Protein AF-A0A2N2II55-F1 (afdb_monomer)

Solvent-accessible surface area (backbone atoms only — not comparable to full-atom values): 11642 Å² total; per-residue (Å²): 133,90,80,86,79,85,82,77,74,56,69,40,80,74,62,39,46,77,88,89,75,88,66,56,92,46,37,40,78,41,81,39,70,76,60,96,79,74,73,93,78,66,96,76,80,49,74,36,82,41,71,41,76,42,93,49,56,73,74,42,43,38,50,56,81,54,31,80,65,29,42,18,22,33,16,55,94,58,36,59,42,80,70,52,83,45,57,95,67,16,23,33,44,72,45,99,87,54,46,40,37,68,39,47,72,71,53,46,58,60,72,44,40,38,58,56,79,45,25,12,29,31,15,36,90,84,21,40,71,40,79,70,45,73,32,54,98,61,27,42,36,40,71,56,99,65,42,36,38,68,39,66,52,44,63,61,72,42,38,39,61,53,96,51,15,25,26,35,16,34,92,86,25,32,75,38,80,76,42,79,37,52,97,65,31,43,45,43,71,54,96,66,44,42,42,66,40,74,63,133

Secondary structure (DSSP, 8-state):
----------EETTTEESSS-PPPTTEEEEEEES-TT--S--S---EEEEEEE--PPTT-EEPPTT-SS---EEEETTEEEE-----TTEEEEE-TTS-EEEEETTB--TT-EEEETTEEEEE-TTSBEEEEEE--TTEEEEEETTEEEEEEB--TT-EEEETTEEEEE-TTSBEEEEEEPPTTEEEEEETTEEEEEE--

Nearest PDB structures (foldseek):
  4ttu-assembly1_A  TM=1.856E-01  e=7.111E-03  Leuconostoc mesenteroides
  2g7c-assembly1_A  TM=2.445E-01  e=2.177E-02  Clostridioides difficile
  3ttq-assembly1_A  TM=1.879E-01  e=1.278E-02  Leuconostoc mesenteroides
  4nc1-assembly1_A  TM=2.049E-01  e=8.702E-02  Clostridioides difficile NAP07
  2f6e-assembly1_A  TM=1.951E-01  e=1.077E-01  Clostridioides difficile

Mean predicted aligned error: 17.23 Å

Structure (mmCIF, N/CA/C/O backbone):
data_AF-A0A2N2II55-F1
#
_entry.id   AF-A0A2N2II55-F1
#
loop_
_atom_site.group_PDB
_atom_site.id
_atom_site.type_symbol
_atom_site.label_atom_id
_atom_site.label_alt_id
_atom_site.label_comp_id
_atom_site.label_asym_id
_atom_site.label_entity_id
_atom_site.label_seq_id
_atom_site.pdbx_PDB_ins_code
_atom_site.Cartn_x
_atom_site.Cartn_y
_atom_site.Cartn_z
_atom_site.occupancy
_atom_site.B_iso_or_equiv
_atom_site.auth_seq_id
_atom_site.auth_comp_id
_atom_site.auth_asym_id
_atom_site.auth_atom_id
_atom_site.pdbx_PDB_model_num
ATOM 1 N N . ALA A 1 1 ? 44.636 -18.094 13.075 1.00 31.78 1 ALA A N 1
ATOM 2 C CA . ALA A 1 1 ? 43.937 -16.801 13.200 1.00 31.78 1 ALA A CA 1
ATOM 3 C C . ALA A 1 1 ? 42.880 -16.736 12.109 1.00 31.78 1 ALA A C 1
ATOM 5 O O . ALA A 1 1 ? 43.233 -16.790 10.939 1.00 31.78 1 ALA A O 1
ATOM 6 N N . ALA A 1 2 ? 41.605 -16.740 12.487 1.00 32.28 2 ALA A N 1
ATOM 7 C CA . ALA A 1 2 ? 40.495 -16.606 11.554 1.00 32.28 2 ALA A CA 1
ATOM 8 C C . ALA A 1 2 ? 40.449 -15.187 10.971 1.00 32.28 2 ALA A C 1
ATOM 10 O O . ALA A 1 2 ? 40.588 -14.231 11.731 1.00 32.28 2 ALA A O 1
ATOM 11 N N . LYS A 1 3 ? 40.177 -15.073 9.667 1.00 21.73 3 LYS A N 1
ATOM 12 C CA . LYS A 1 3 ? 39.282 -14.055 9.100 1.00 21.73 3 LYS A CA 1
ATOM 13 C C . LYS A 1 3 ? 38.551 -14.686 7.917 1.00 21.73 3 LYS A C 1
ATOM 15 O O . LYS A 1 3 ? 39.121 -14.866 6.849 1.00 21.73 3 LYS A O 1
ATOM 20 N N . TYR A 1 4 ? 37.310 -15.083 8.168 1.00 28.36 4 TYR A N 1
ATOM 21 C CA . TYR A 1 4 ? 36.308 -15.285 7.133 1.00 28.36 4 TYR A CA 1
ATOM 22 C C . TYR A 1 4 ? 36.008 -13.926 6.496 1.00 28.36 4 TYR A C 1
ATOM 24 O O . TYR A 1 4 ? 35.813 -12.956 7.227 1.00 28.36 4 TYR A O 1
ATOM 32 N N . THR A 1 5 ? 35.889 -13.874 5.175 1.00 23.95 5 THR A N 1
ATOM 33 C CA . THR A 1 5 ? 34.961 -12.949 4.518 1.00 23.95 5 THR A CA 1
ATOM 34 C C . THR A 1 5 ? 34.181 -13.773 3.510 1.00 23.95 5 THR A C 1
ATOM 36 O O . THR A 1 5 ? 34.695 -14.212 2.485 1.00 23.95 5 THR A O 1
ATOM 39 N N . ALA A 1 6 ? 32.957 -14.105 3.906 1.00 32.09 6 ALA A N 1
ATOM 40 C CA . ALA A 1 6 ? 31.949 -14.616 3.009 1.00 32.09 6 ALA A CA 1
ATOM 41 C C . ALA A 1 6 ? 31.592 -13.486 2.043 1.00 32.09 6 ALA A C 1
ATOM 43 O O . ALA A 1 6 ? 30.884 -12.571 2.441 1.00 32.09 6 ALA A O 1
ATOM 44 N N . ASP A 1 7 ? 32.048 -13.551 0.796 1.00 35.25 7 ASP A N 1
ATOM 45 C CA . ASP A 1 7 ? 31.497 -12.692 -0.253 1.00 35.25 7 ASP A CA 1
ATOM 46 C C . ASP A 1 7 ? 30.413 -13.486 -0.987 1.00 35.25 7 ASP A C 1
ATOM 48 O O . ASP A 1 7 ? 30.503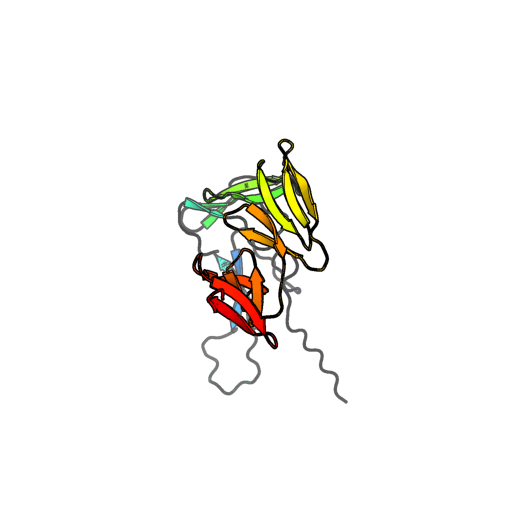 -13.834 -2.165 1.00 35.25 7 ASP A O 1
ATOM 52 N N . ALA A 1 8 ? 29.394 -13.835 -0.197 1.00 33.44 8 ALA A N 1
ATOM 53 C CA . ALA A 1 8 ? 28.080 -14.213 -0.670 1.00 33.44 8 ALA A CA 1
ATOM 54 C C . ALA A 1 8 ? 27.506 -12.993 -1.413 1.00 33.44 8 ALA A C 1
ATOM 56 O O . ALA A 1 8 ? 27.138 -12.002 -0.798 1.00 33.44 8 ALA A O 1
ATOM 57 N N . TYR A 1 9 ? 27.600 -13.069 -2.739 1.00 40.81 9 TYR A N 1
ATOM 58 C CA . TYR A 1 9 ? 26.941 -12.364 -3.839 1.00 40.81 9 TYR A CA 1
ATOM 59 C C . TYR A 1 9 ? 25.869 -11.236 -3.546 1.00 40.81 9 TYR A C 1
ATOM 61 O O . TYR A 1 9 ? 25.182 -11.301 -2.536 1.00 40.81 9 TYR A O 1
ATOM 69 N N . THR A 1 10 ? 25.624 -10.242 -4.448 1.00 43.25 10 THR A N 1
ATOM 70 C CA . THR A 1 10 ? 24.395 -9.354 -4.442 1.00 43.25 10 THR A CA 1
ATOM 71 C C . THR A 1 10 ? 24.030 -8.579 -5.734 1.00 43.25 10 THR A C 1
ATOM 73 O O . THR A 1 10 ? 24.828 -7.793 -6.223 1.00 43.25 10 THR A O 1
ATOM 76 N N . CYS A 1 11 ? 22.773 -8.682 -6.203 1.00 35.56 11 CYS A N 1
ATOM 77 C CA . CYS A 1 11 ? 22.167 -7.997 -7.362 1.00 35.56 11 CYS A CA 1
ATOM 78 C C . CYS A 1 11 ? 22.172 -6.474 -7.167 1.00 35.56 11 CYS A C 1
ATOM 80 O O . CYS A 1 11 ? 21.394 -5.951 -6.376 1.00 35.56 11 CYS A O 1
ATOM 82 N N . ALA A 1 12 ? 23.011 -5.763 -7.909 1.00 36.03 12 ALA A N 1
ATOM 83 C CA . ALA A 1 12 ? 22.994 -4.319 -8.076 1.00 36.03 12 ALA A CA 1
ATOM 84 C C . ALA A 1 12 ? 21.832 -3.908 -9.012 1.00 36.03 12 ALA A C 1
ATOM 86 O O . ALA A 1 12 ? 21.292 -4.769 -9.710 1.00 36.03 12 ALA A O 1
ATOM 87 N N . PRO A 1 13 ? 21.420 -2.625 -9.021 1.00 38.78 13 PRO A N 1
ATOM 88 C CA . PRO A 1 13 ? 20.063 -2.133 -9.338 1.00 38.78 13 PRO A CA 1
ATOM 89 C C . PRO A 1 13 ? 19.694 -2.112 -10.844 1.00 38.78 13 PRO A C 1
ATOM 91 O O . PRO A 1 13 ? 18.917 -1.286 -11.314 1.00 38.78 13 PRO A O 1
ATOM 94 N N . ASN A 1 14 ? 20.314 -3.025 -11.582 1.00 42.44 14 ASN A N 1
ATOM 95 C CA . ASN A 1 14 ? 20.263 -3.387 -12.996 1.00 42.44 14 ASN A CA 1
ATOM 96 C C . ASN A 1 14 ? 20.286 -4.930 -13.157 1.00 42.44 14 ASN A C 1
ATOM 98 O O . ASN A 1 14 ? 20.582 -5.449 -14.231 1.00 42.44 14 ASN A O 1
ATOM 102 N N . GLY A 1 15 ? 20.047 -5.663 -12.063 1.00 39.16 15 GLY A N 1
ATOM 103 C CA . GLY A 1 15 ? 20.100 -7.120 -11.990 1.00 39.16 15 GLY A CA 1
ATOM 104 C C . GLY A 1 15 ? 21.496 -7.745 -11.823 1.00 39.16 15 GLY A C 1
ATOM 105 O O . GLY A 1 15 ? 21.697 -8.838 -12.352 1.00 39.16 15 GLY A O 1
ATOM 106 N N . LEU A 1 16 ? 22.476 -7.135 -11.125 1.00 34.50 16 LEU A N 1
ATOM 107 C CA . LEU A 1 16 ? 23.855 -7.682 -11.119 1.00 34.50 16 LEU A CA 1
ATOM 108 C C . LEU A 1 16 ? 24.593 -7.868 -9.787 1.00 34.50 16 LEU A C 1
ATOM 110 O O . LEU A 1 16 ? 25.108 -6.920 -9.209 1.00 34.50 16 LEU A O 1
ATOM 114 N N . TRP A 1 17 ? 24.778 -9.136 -9.399 1.00 41.31 17 TRP A N 1
ATOM 115 C CA . TRP A 1 17 ? 25.815 -9.616 -8.475 1.00 41.31 17 TRP A CA 1
ATOM 116 C C . TRP A 1 17 ? 27.186 -9.370 -9.147 1.00 41.31 17 TRP A C 1
ATOM 118 O O . TRP A 1 17 ? 27.478 -9.986 -10.167 1.00 41.31 17 TRP A O 1
ATOM 128 N N . THR A 1 18 ? 28.016 -8.422 -8.669 1.00 40.91 18 THR A N 1
ATOM 129 C CA . THR A 1 18 ? 29.392 -8.242 -9.204 1.00 40.91 18 THR A CA 1
ATOM 130 C C . THR A 1 18 ? 30.349 -9.179 -8.455 1.00 40.91 18 THR A C 1
ATOM 132 O O . THR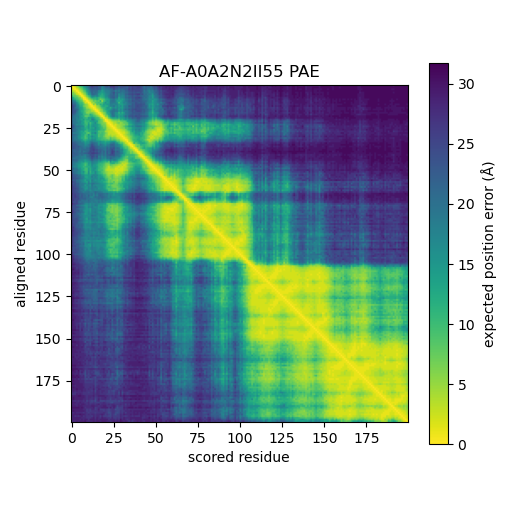 A 1 18 ? 30.319 -9.242 -7.235 1.00 40.91 18 THR A O 1
ATOM 135 N N . LEU A 1 19 ? 31.167 -10.012 -9.114 1.00 40.53 19 LEU A N 1
ATOM 136 C CA . LEU A 1 19 ? 31.983 -9.737 -10.302 1.00 40.53 19 LEU A CA 1
ATOM 137 C C . LEU A 1 19 ? 31.777 -10.732 -11.481 1.00 40.53 19 LEU A C 1
ATOM 139 O O . LEU A 1 19 ? 31.884 -11.944 -11.306 1.00 40.53 19 LEU A O 1
ATOM 143 N N . LYS A 1 20 ? 31.681 -10.166 -12.704 1.00 43.81 20 LYS A N 1
ATOM 144 C CA . LYS A 1 20 ? 32.038 -10.721 -14.041 1.00 43.81 20 LYS A CA 1
ATOM 145 C C . LYS A 1 20 ? 31.010 -11.445 -14.950 1.00 43.81 20 LYS A C 1
ATOM 147 O O . LYS A 1 20 ? 31.443 -12.187 -15.832 1.00 43.81 20 LYS A O 1
ATOM 152 N N . LYS A 1 21 ? 29.698 -11.163 -14.906 1.00 42.78 21 LYS A N 1
ATOM 153 C CA . LYS A 1 21 ? 28.829 -11.503 -16.065 1.00 42.78 21 LYS A CA 1
ATOM 154 C C . LYS A 1 21 ? 27.632 -10.567 -16.246 1.00 42.78 21 LYS A C 1
ATOM 156 O O . LYS A 1 21 ? 26.842 -10.434 -15.330 1.00 42.78 21 LYS A O 1
ATOM 161 N N . THR A 1 22 ? 27.503 -9.947 -17.417 1.00 48.38 22 THR A N 1
ATOM 162 C CA . THR A 1 22 ? 26.362 -9.114 -17.842 1.00 48.38 22 THR A CA 1
ATOM 163 C C . THR A 1 22 ? 25.373 -9.964 -18.648 1.00 48.38 22 THR A C 1
ATOM 165 O O . THR A 1 22 ? 25.784 -10.603 -19.617 1.00 48.38 22 THR A O 1
ATOM 168 N N . CYS A 1 23 ? 24.092 -9.983 -18.264 1.00 54.84 23 CYS A N 1
ATOM 169 C CA . CYS A 1 23 ? 23.016 -10.571 -19.074 1.00 54.84 23 CYS A CA 1
ATOM 170 C C . CYS A 1 23 ? 22.432 -9.517 -20.033 1.00 54.84 23 CYS A C 1
ATOM 172 O O . CYS A 1 23 ? 22.533 -8.318 -19.774 1.00 54.84 23 CYS A O 1
ATOM 174 N N . THR A 1 24 ? 21.845 -9.951 -21.150 1.00 57.59 24 THR A N 1
ATOM 175 C CA . THR A 1 24 ? 21.138 -9.047 -22.083 1.00 57.59 24 THR A CA 1
ATOM 176 C C . THR A 1 24 ? 19.746 -8.667 -21.557 1.00 57.59 24 THR A C 1
ATOM 178 O O . THR A 1 24 ? 19.207 -9.407 -20.740 1.00 57.59 24 THR A O 1
ATOM 181 N N . GLU A 1 25 ? 19.121 -7.599 -22.077 1.00 55.81 25 GLU A N 1
ATOM 182 C CA . GLU A 1 25 ? 17.745 -7.175 -21.712 1.00 55.81 25 GLU A CA 1
ATOM 183 C C . GLU A 1 25 ? 16.679 -8.291 -21.871 1.00 55.81 25 GLU A C 1
ATOM 185 O O . GLU A 1 25 ? 15.632 -8.234 -21.237 1.00 55.81 25 GLU A O 1
ATOM 190 N N . ALA A 1 26 ? 16.949 -9.333 -22.670 1.00 53.81 26 ALA A N 1
ATOM 191 C CA . ALA A 1 26 ? 16.057 -10.476 -22.899 1.00 53.81 26 ALA A CA 1
ATOM 192 C C . ALA A 1 26 ? 16.313 -11.696 -21.978 1.00 53.81 26 ALA A C 1
ATOM 194 O O . ALA A 1 26 ? 15.752 -12.773 -22.195 1.00 53.81 26 ALA A O 1
ATOM 195 N N . GLN A 1 27 ? 17.195 -11.571 -20.983 1.00 57.84 27 GLN A N 1
ATOM 196 C CA . GLN A 1 27 ? 17.628 -12.677 -20.123 1.00 57.84 27 GLN A CA 1
ATOM 197 C C . GLN A 1 27 ? 17.406 -12.373 -18.641 1.00 57.84 27 GLN A C 1
ATOM 199 O O . GLN A 1 27 ? 17.585 -11.245 -18.190 1.00 57.84 27 GLN A O 1
ATOM 204 N N . VAL A 1 28 ? 17.093 -13.413 -17.868 1.00 55.88 28 VAL A N 1
ATOM 205 C CA . VAL A 1 28 ? 17.046 -13.365 -16.401 1.00 55.88 28 VAL A CA 1
ATOM 206 C C . VAL A 1 28 ? 18.327 -13.924 -15.806 1.00 55.88 28 VAL A C 1
ATOM 208 O O . VAL A 1 28 ? 18.891 -14.896 -16.311 1.00 55.88 28 VAL A O 1
ATOM 211 N N . CYS A 1 29 ? 18.777 -13.329 -14.707 1.00 51.59 29 CYS A N 1
ATOM 212 C CA . CYS A 1 29 ? 19.885 -13.853 -13.920 1.00 51.59 29 CYS A CA 1
ATOM 213 C C . CYS A 1 29 ? 19.338 -14.825 -12.866 1.00 51.59 29 CYS A C 1
ATOM 215 O O . CYS A 1 29 ? 18.563 -14.422 -11.998 1.00 51.59 29 CYS A O 1
ATOM 217 N N . LEU A 1 30 ? 19.728 -16.099 -12.943 1.00 55.84 30 LEU A N 1
ATOM 218 C CA . LEU A 1 30 ? 19.324 -17.146 -12.002 1.00 55.84 30 LEU A CA 1
ATOM 219 C C . LEU A 1 30 ? 20.545 -17.727 -11.290 1.00 55.84 30 LEU A C 1
ATOM 221 O O . LEU A 1 30 ? 21.590 -17.937 -11.903 1.00 55.84 30 LEU A O 1
ATOM 225 N N . MET A 1 31 ? 20.398 -18.050 -10.007 1.00 52.50 31 MET A N 1
ATOM 226 C CA . MET A 1 31 ? 21.394 -18.822 -9.264 1.00 52.50 31 MET A CA 1
ATOM 227 C C . MET A 1 31 ? 21.161 -20.311 -9.527 1.00 52.50 31 MET A C 1
ATOM 229 O O . MET A 1 31 ? 20.086 -20.835 -9.234 1.00 52.50 31 MET A O 1
ATOM 233 N N . LYS A 1 32 ? 22.153 -20.996 -10.101 1.00 57.81 32 LYS A N 1
ATOM 234 C CA . LYS A 1 32 ? 22.115 -22.444 -10.335 1.00 57.81 32 LYS A CA 1
ATOM 235 C C . LYS A 1 32 ? 23.313 -23.131 -9.702 1.00 57.81 32 LYS A C 1
ATOM 237 O O . LYS A 1 32 ? 24.404 -22.573 -9.632 1.00 57.81 32 LYS A O 1
ATOM 242 N N . LEU A 1 33 ? 23.118 -24.367 -9.257 1.00 55.47 33 LEU A N 1
ATOM 243 C CA . LEU A 1 33 ? 24.208 -25.207 -8.768 1.00 55.47 33 LEU A CA 1
ATOM 244 C C . LEU A 1 33 ? 25.103 -25.622 -9.941 1.00 55.47 33 LEU A C 1
ATOM 246 O O . LEU A 1 33 ? 24.607 -26.050 -10.982 1.00 55.47 33 LEU A O 1
ATOM 250 N N . ALA A 1 34 ? 26.421 -25.500 -9.770 1.00 52.91 34 ALA A N 1
ATOM 251 C CA . ALA A 1 34 ? 27.399 -25.698 -10.840 1.00 52.91 34 ALA A CA 1
ATOM 252 C C . ALA A 1 34 ? 27.503 -27.138 -11.394 1.00 52.91 34 ALA A C 1
ATOM 254 O O . ALA A 1 34 ? 28.220 -27.339 -12.372 1.00 52.91 34 ALA A O 1
ATOM 255 N N . SER A 1 35 ? 26.831 -28.141 -10.808 1.00 45.53 35 SER A N 1
ATOM 256 C CA . SER A 1 35 ? 26.817 -29.510 -11.348 1.00 45.53 35 SER A CA 1
ATOM 257 C C . SER A 1 35 ? 25.618 -30.345 -10.859 1.00 45.53 35 SER A C 1
ATOM 259 O O . SER A 1 35 ? 25.356 -30.359 -9.655 1.00 45.53 35 SER A O 1
ATOM 261 N N . PRO A 1 36 ? 24.915 -31.082 -11.744 1.00 46.19 36 PRO A N 1
ATOM 262 C CA . PRO A 1 36 ? 23.853 -32.017 -11.363 1.00 46.19 36 PRO A CA 1
ATOM 263 C C . PRO A 1 36 ? 24.358 -33.370 -10.816 1.00 46.19 36 PRO A C 1
ATOM 265 O O . PRO A 1 36 ? 23.547 -34.147 -10.320 1.00 46.19 36 PRO A O 1
ATOM 268 N N . GLU A 1 37 ? 25.666 -33.662 -10.861 1.00 47.34 37 GLU A N 1
ATOM 269 C CA . GLU A 1 37 ? 26.244 -34.955 -10.429 1.00 47.34 37 GLU A CA 1
ATOM 270 C C . GLU A 1 37 ? 26.966 -34.908 -9.065 1.00 47.34 37 GLU A C 1
ATOM 272 O O . GLU A 1 37 ? 27.672 -35.844 -8.695 1.00 47.34 37 GLU A O 1
ATOM 277 N N . ALA A 1 38 ? 26.794 -33.843 -8.275 1.00 44.41 38 ALA A N 1
ATOM 278 C CA . ALA A 1 38 ? 27.397 -33.748 -6.945 1.00 44.41 38 ALA A CA 1
ATOM 279 C C . ALA A 1 38 ? 26.687 -34.683 -5.941 1.00 44.41 38 ALA A C 1
ATOM 281 O O . ALA A 1 38 ? 25.709 -34.323 -5.282 1.00 44.41 38 ALA A O 1
ATOM 282 N N . THR A 1 39 ? 27.183 -35.912 -5.812 1.00 41.19 39 THR A N 1
ATOM 283 C CA . THR A 1 39 ? 26.818 -36.847 -4.743 1.00 41.19 39 THR A CA 1
ATOM 284 C C . THR A 1 39 ? 27.180 -36.263 -3.374 1.00 41.19 39 THR A C 1
ATOM 286 O O . THR A 1 39 ? 28.351 -36.216 -3.026 1.00 41.19 39 THR A O 1
ATOM 289 N N . LYS A 1 40 ? 26.152 -35.805 -2.648 1.00 44.25 40 LYS A N 1
ATOM 290 C CA . LYS A 1 40 ? 25.919 -35.624 -1.191 1.00 44.25 40 LYS A CA 1
ATOM 291 C C . LYS A 1 40 ? 27.037 -35.390 -0.148 1.00 44.25 40 LYS A C 1
ATOM 293 O O . LYS A 1 40 ? 26.666 -35.170 0.999 1.00 44.25 40 LYS A O 1
ATOM 298 N N . GLU A 1 41 ? 28.328 -35.372 -0.460 1.00 44.41 41 GLU A N 1
ATOM 299 C CA . GLU A 1 41 ? 29.396 -35.277 0.556 1.00 44.41 41 GLU A CA 1
ATOM 300 C C . GLU A 1 41 ? 30.533 -34.300 0.206 1.00 44.41 41 GLU A C 1
ATOM 302 O O . GLU A 1 41 ? 31.588 -34.340 0.835 1.00 44.41 41 GLU A O 1
ATOM 307 N N . ASP A 1 42 ? 30.332 -33.382 -0.748 1.00 46.00 42 ASP A N 1
ATOM 308 C CA . ASP A 1 42 ? 31.290 -32.296 -1.002 1.00 46.00 42 ASP A CA 1
ATOM 309 C C . ASP A 1 42 ? 30.773 -30.959 -0.420 1.00 46.00 42 ASP A C 1
ATOM 311 O O . ASP A 1 42 ? 29.746 -30.446 -0.877 1.00 46.00 42 ASP A O 1
ATOM 315 N N . PRO A 1 43 ? 31.443 -30.366 0.588 1.00 44.91 43 PRO A N 1
ATOM 316 C CA . PRO A 1 43 ? 31.044 -29.094 1.194 1.00 44.91 43 PRO A CA 1
ATOM 317 C C . PRO A 1 43 ? 31.270 -27.864 0.288 1.00 44.91 43 PRO A C 1
ATOM 319 O O . PRO A 1 43 ? 31.048 -26.738 0.732 1.00 44.91 43 PRO A O 1
ATOM 322 N N . LEU A 1 44 ? 31.693 -28.043 -0.972 1.00 46.06 44 LEU A N 1
ATOM 323 C CA . LEU A 1 44 ? 31.919 -26.973 -1.955 1.00 46.06 44 LEU A CA 1
ATOM 324 C C . LEU A 1 44 ? 30.867 -26.942 -3.082 1.00 46.06 44 LEU A C 1
ATOM 326 O O . LEU A 1 44 ? 31.206 -26.812 -4.262 1.00 46.06 44 LEU A O 1
ATOM 330 N N . LEU A 1 45 ? 29.574 -26.992 -2.741 1.00 47.81 45 LEU A N 1
ATOM 331 C CA . LEU A 1 45 ? 28.505 -26.598 -3.668 1.00 47.81 45 LEU A CA 1
ATOM 332 C C . LEU A 1 45 ? 28.675 -25.114 -4.031 1.00 47.81 45 LEU A C 1
ATOM 334 O O . LEU A 1 45 ? 28.360 -24.223 -3.248 1.00 47.81 45 LEU A O 1
ATOM 338 N N . LYS A 1 46 ? 29.216 -24.846 -5.222 1.00 53.62 46 LYS A N 1
ATOM 339 C CA . LYS A 1 46 ? 29.333 -23.489 -5.764 1.00 53.62 46 LYS A CA 1
ATOM 340 C C . LYS A 1 46 ? 28.032 -23.123 -6.468 1.00 53.62 46 LYS A C 1
ATOM 342 O O . LYS A 1 46 ? 27.689 -23.721 -7.490 1.00 53.62 46 LYS A O 1
ATOM 347 N N . GLU A 1 47 ? 27.323 -22.136 -5.936 1.00 53.84 47 GLU A N 1
ATOM 348 C CA . GLU A 1 47 ? 26.241 -21.477 -6.660 1.00 53.84 47 GLU A CA 1
ATOM 349 C C . GLU A 1 47 ? 26.854 -20.603 -7.768 1.00 53.84 47 GLU A C 1
ATOM 351 O O . GLU A 1 47 ? 27.869 -19.930 -7.583 1.00 53.84 47 GLU A O 1
ATOM 356 N N . VAL A 1 48 ? 26.307 -20.642 -8.974 1.00 56.25 48 VAL A N 1
ATOM 357 C CA . VAL A 1 48 ? 26.804 -19.858 -10.107 1.00 56.25 48 VAL A CA 1
ATOM 358 C C . VAL A 1 48 ? 25.632 -19.104 -10.707 1.00 56.25 48 VAL A C 1
ATOM 360 O O . VAL A 1 48 ? 24.578 -19.680 -10.968 1.00 56.25 48 VAL A O 1
ATOM 363 N N . ALA A 1 49 ? 25.823 -17.807 -10.940 1.00 54.91 49 ALA A N 1
ATOM 364 C CA . ALA A 1 49 ? 24.868 -16.987 -11.667 1.00 54.91 49 ALA A CA 1
ATOM 365 C C . ALA A 1 49 ? 24.886 -17.355 -13.165 1.00 54.91 49 ALA A C 1
ATOM 367 O O . ALA A 1 49 ? 25.934 -17.312 -13.821 1.00 54.91 49 ALA A O 1
ATOM 368 N N . VAL A 1 50 ? 23.726 -17.715 -13.713 1.00 56.97 50 VAL A N 1
ATOM 369 C CA . VAL A 1 50 ? 23.518 -18.097 -15.116 1.00 56.97 50 VAL A CA 1
ATOM 370 C C . VAL A 1 50 ? 22.475 -17.166 -15.738 1.00 56.97 50 VAL A C 1
ATOM 372 O O . VAL A 1 50 ? 21.449 -16.891 -15.123 1.00 56.97 50 VAL A O 1
ATOM 375 N N . CYS A 1 51 ? 22.734 -16.682 -16.957 1.00 58.78 51 CYS A N 1
ATOM 376 C CA . CYS A 1 51 ? 21.743 -15.949 -17.745 1.00 58.78 51 CYS A CA 1
ATOM 377 C C . CYS A 1 51 ? 20.875 -16.959 -18.500 1.00 58.78 51 CYS A C 1
ATOM 379 O O . CYS A 1 51 ? 21.399 -17.698 -19.337 1.00 58.78 51 CYS A O 1
ATOM 381 N N . GLU A 1 52 ? 19.576 -16.984 -18.227 1.00 59.56 52 GLU A N 1
ATOM 382 C CA . GLU A 1 52 ? 18.614 -17.826 -18.944 1.00 59.56 52 GLU A CA 1
ATOM 383 C C . GLU A 1 52 ? 17.620 -16.971 -19.731 1.00 59.56 52 GLU A C 1
ATOM 385 O O . GLU A 1 52 ? 17.387 -15.818 -19.358 1.00 59.56 52 GLU A O 1
ATOM 390 N N . PRO A 1 53 ? 17.041 -17.491 -20.828 1.00 63.53 53 PRO A N 1
ATOM 391 C CA . PRO A 1 53 ? 15.948 -16.811 -21.515 1.00 63.53 53 PRO A CA 1
ATOM 392 C C . PRO A 1 53 ? 14.815 -16.514 -20.529 1.00 63.53 53 PRO A C 1
ATOM 394 O O . PRO A 1 53 ? 14.427 -17.395 -19.759 1.00 63.53 53 PRO A O 1
ATOM 397 N N . PHE A 1 54 ? 14.297 -15.284 -20.534 1.00 65.50 54 PHE A N 1
ATOM 398 C CA . PHE A 1 54 ? 13.128 -14.945 -19.724 1.00 65.50 54 PHE A CA 1
ATOM 399 C C . PHE A 1 54 ? 11.944 -15.809 -20.195 1.00 65.50 54 PHE A C 1
ATOM 401 O O . PHE A 1 54 ? 11.597 -15.733 -21.376 1.00 65.50 54 PHE A O 1
ATOM 408 N N . PRO A 1 55 ? 11.312 -16.627 -19.331 1.00 69.06 55 PRO A N 1
ATOM 409 C CA . PRO A 1 55 ? 10.110 -17.355 -19.714 1.00 69.06 55 PRO A CA 1
ATOM 410 C C . PRO A 1 55 ? 8.965 -16.351 -19.894 1.00 69.06 55 PRO A C 1
ATOM 412 O O . PRO A 1 55 ? 8.338 -15.933 -18.922 1.00 69.06 55 PRO A O 1
ATOM 415 N N . CYS A 1 56 ? 8.732 -15.919 -21.134 1.00 73.75 56 CYS A N 1
ATOM 416 C CA . CYS A 1 56 ? 7.673 -14.978 -21.479 1.00 73.75 56 CYS A CA 1
ATOM 417 C C . CYS A 1 56 ? 6.456 -15.703 -22.064 1.00 73.75 56 CYS A C 1
ATOM 419 O O . CYS A 1 56 ? 6.571 -16.752 -22.699 1.00 73.75 56 CYS A O 1
ATOM 421 N N . GLN A 1 57 ? 5.271 -15.154 -21.810 1.00 81.88 57 GLN A N 1
ATOM 422 C CA . GLN A 1 57 ? 4.022 -15.599 -22.415 1.00 81.88 57 GLN A CA 1
ATOM 423 C C . GLN A 1 57 ? 3.810 -14.835 -23.718 1.00 81.88 57 GLN A C 1
ATOM 425 O O . GLN A 1 57 ? 3.916 -13.610 -23.735 1.00 81.88 57 GLN A O 1
ATOM 430 N N . GLU A 1 58 ? 3.506 -15.558 -24.794 1.00 84.56 58 GLU A N 1
ATOM 431 C CA . GLU A 1 58 ? 3.367 -14.993 -26.138 1.00 84.56 58 GLU A CA 1
ATOM 432 C C . GLU A 1 58 ? 2.380 -13.814 -26.168 1.00 84.56 58 GLU A C 1
ATOM 434 O O . GLU A 1 58 ? 1.266 -13.913 -25.649 1.00 84.56 58 GLU A O 1
ATOM 439 N N . GLY A 1 59 ? 2.798 -12.693 -26.763 1.00 80.19 59 GLY A N 1
ATOM 440 C CA . GLY A 1 59 ? 1.995 -11.472 -26.872 1.00 80.19 59 GLY A CA 1
ATOM 441 C C . GLY A 1 59 ? 1.852 -10.654 -25.584 1.00 80.19 59 GLY A C 1
ATOM 442 O O . GLY A 1 59 ? 1.255 -9.580 -25.625 1.00 80.19 59 GLY A O 1
ATOM 443 N N . VAL A 1 60 ? 2.396 -11.111 -24.452 1.00 79.62 60 VAL A N 1
ATOM 444 C CA . VAL A 1 60 ? 2.417 -10.326 -23.210 1.00 79.62 60 VAL A CA 1
ATOM 445 C C . VAL A 1 60 ? 3.556 -9.310 -23.258 1.00 79.62 60 VAL A C 1
ATOM 447 O O . VAL A 1 60 ? 4.654 -9.594 -23.750 1.00 79.62 60 VAL A O 1
ATOM 450 N N . GLU A 1 61 ? 3.280 -8.110 -22.752 1.00 83.19 61 GLU A N 1
ATOM 451 C CA . GLU A 1 61 ? 4.259 -7.038 -22.642 1.00 83.19 61 GLU A CA 1
ATOM 452 C C . GLU A 1 61 ? 4.933 -7.042 -21.272 1.00 83.19 61 GLU A C 1
ATOM 454 O O . GLU A 1 61 ? 4.305 -7.269 -20.237 1.00 83.19 61 GLU A O 1
ATOM 459 N N . TYR A 1 62 ? 6.235 -6.781 -21.275 1.00 75.69 62 TYR A N 1
ATOM 460 C CA . TYR A 1 62 ? 7.082 -6.876 -20.099 1.00 75.69 62 TYR A CA 1
ATOM 461 C C . TYR A 1 62 ? 7.939 -5.626 -19.955 1.00 75.69 62 TYR A C 1
ATOM 463 O O . TYR A 1 62 ? 8.508 -5.118 -20.923 1.00 75.69 62 TYR A O 1
ATOM 471 N N . CYS A 1 63 ? 8.088 -5.188 -18.710 1.00 74.75 63 CYS A N 1
ATOM 472 C CA . CYS A 1 63 ? 9.180 -4.329 -18.292 1.00 74.75 63 CYS A CA 1
ATOM 473 C C . CYS A 1 63 ? 10.231 -5.219 -17.619 1.00 74.75 63 CYS A C 1
ATOM 475 O O . CYS A 1 63 ? 9.870 -5.993 -16.726 1.00 74.75 63 CYS A O 1
ATOM 477 N N . PRO A 1 64 ? 11.508 -5.168 -18.028 1.00 66.62 64 PRO A N 1
ATOM 478 C CA . PRO A 1 64 ? 12.545 -5.988 -17.419 1.00 66.62 64 PRO A CA 1
ATOM 479 C C . PRO A 1 64 ? 12.659 -5.644 -15.928 1.00 66.62 64 PRO A C 1
ATOM 481 O O . PRO A 1 64 ? 12.821 -4.485 -15.544 1.00 66.62 64 PRO A O 1
ATOM 484 N N . ALA A 1 65 ? 12.510 -6.661 -15.077 1.00 47.12 65 ALA A N 1
ATOM 485 C CA . ALA A 1 65 ? 12.474 -6.485 -13.633 1.00 47.12 65 ALA A CA 1
ATOM 486 C C . ALA A 1 65 ? 13.826 -5.985 -13.108 1.00 47.12 65 ALA A C 1
ATOM 488 O O . ALA A 1 65 ? 14.871 -6.577 -13.377 1.00 47.12 65 ALA A O 1
ATOM 489 N N . GLY A 1 66 ? 13.788 -4.927 -12.299 1.00 47.22 66 GLY A N 1
ATOM 490 C CA . GLY A 1 66 ? 14.946 -4.480 -11.530 1.00 47.22 66 GLY A CA 1
ATOM 491 C C . GLY A 1 66 ? 15.787 -3.391 -12.181 1.00 47.22 66 GLY A C 1
ATOM 492 O O . GLY A 1 66 ? 16.928 -3.225 -11.769 1.00 47.22 66 GLY A O 1
ATOM 493 N N . SER A 1 67 ? 15.253 -2.628 -13.135 1.00 39.84 67 SER A N 1
ATOM 494 C CA . SER A 1 67 ? 15.854 -1.349 -13.485 1.00 39.84 67 SER A CA 1
ATOM 495 C C . SER A 1 67 ? 14.797 -0.266 -13.540 1.00 39.84 67 SER A C 1
ATOM 497 O O . SER A 1 67 ? 13.800 -0.367 -14.247 1.00 39.84 67 SER A O 1
ATOM 499 N N . ALA A 1 68 ? 15.048 0.800 -12.795 1.00 43.22 68 ALA A N 1
ATOM 500 C CA . ALA A 1 68 ? 14.276 2.023 -12.895 1.00 43.22 68 ALA A CA 1
ATOM 501 C C . ALA A 1 68 ? 14.541 2.765 -14.235 1.00 43.22 68 ALA A C 1
ATOM 503 O O . ALA A 1 68 ? 13.963 3.805 -14.523 1.00 43.22 68 ALA A O 1
ATOM 504 N N . THR A 1 69 ? 15.377 2.173 -15.092 1.00 53.19 69 THR A N 1
ATOM 505 C CA . THR A 1 69 ? 15.642 2.534 -16.483 1.00 53.19 69 THR A CA 1
ATOM 506 C C . THR A 1 69 ? 15.490 1.273 -17.336 1.00 53.19 69 THR A C 1
ATOM 508 O O . THR A 1 69 ? 16.347 0.394 -17.309 1.00 53.19 69 THR A O 1
ATOM 511 N N . GLY A 1 70 ? 14.391 1.135 -18.069 1.00 64.44 70 GLY A N 1
ATOM 512 C CA . GLY A 1 70 ? 14.122 -0.060 -18.867 1.00 64.44 70 GLY A CA 1
ATOM 513 C C . GLY A 1 70 ? 13.251 0.272 -20.063 1.00 64.44 70 GLY A C 1
ATOM 514 O O . GLY A 1 70 ? 12.507 1.244 -20.029 1.00 64.44 70 GLY A O 1
ATOM 515 N N . ASN A 1 71 ? 13.365 -0.524 -21.119 1.00 75.62 71 ASN A N 1
ATOM 516 C CA . ASN A 1 71 ? 12.579 -0.392 -22.338 1.00 75.62 71 ASN A CA 1
ATOM 517 C C . ASN A 1 71 ? 11.395 -1.37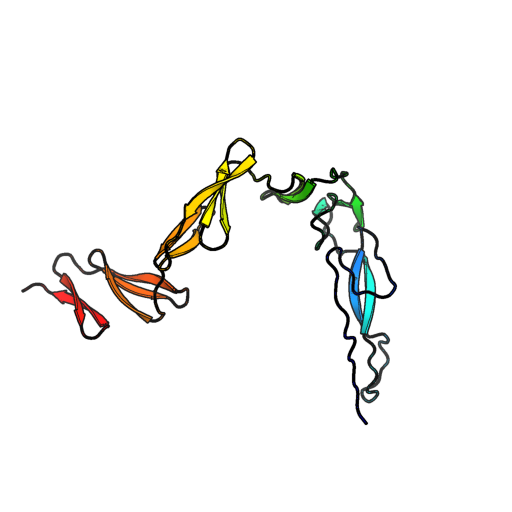3 -22.302 1.00 75.62 71 ASN A C 1
ATOM 519 O O . ASN A 1 71 ? 11.556 -2.467 -21.766 1.00 75.62 71 ASN A O 1
ATOM 523 N N . PRO A 1 72 ? 10.223 -1.039 -22.861 1.00 82.88 72 PRO A N 1
ATOM 524 C CA . PRO A 1 72 ? 9.151 -1.999 -23.080 1.00 82.88 72 PRO A CA 1
ATOM 525 C C . PRO A 1 72 ? 9.594 -3.136 -23.999 1.00 82.88 72 PRO A C 1
ATOM 527 O O . PRO A 1 72 ? 10.193 -2.894 -25.052 1.00 82.88 72 PRO A O 1
ATOM 530 N N . HIS A 1 73 ? 9.248 -4.368 -23.635 1.00 84.88 73 HIS A N 1
ATOM 531 C CA . HIS A 1 73 ? 9.395 -5.552 -24.479 1.00 84.88 73 HIS A CA 1
ATOM 532 C C . HIS A 1 73 ? 8.041 -6.221 -24.714 1.00 84.88 73 HIS A C 1
ATOM 534 O O . HIS A 1 73 ? 7.132 -6.113 -23.894 1.00 84.88 73 HIS A O 1
ATOM 540 N N . VAL A 1 74 ? 7.932 -6.955 -25.814 1.00 86.75 74 VAL A N 1
ATOM 541 C CA . VAL A 1 74 ? 6.833 -7.880 -26.104 1.00 86.75 74 VAL A CA 1
ATOM 542 C C . VAL A 1 74 ? 7.410 -9.274 -26.320 1.00 86.75 74 VAL A C 1
ATOM 544 O O . VAL A 1 74 ? 8.511 -9.418 -26.852 1.00 86.75 74 VAL A O 1
ATOM 547 N N . CYS A 1 75 ? 6.702 -10.301 -25.863 1.00 82.25 75 CYS A N 1
ATOM 548 C CA . CYS A 1 75 ? 7.081 -11.676 -26.154 1.00 82.25 75 CYS A CA 1
ATOM 549 C C . CYS A 1 75 ? 6.661 -12.048 -27.579 1.00 82.25 75 CYS A C 1
ATOM 551 O O . CYS A 1 75 ? 5.465 -12.109 -27.872 1.00 82.25 75 CYS A O 1
ATOM 553 N N . GLU A 1 76 ? 7.645 -12.318 -28.432 1.00 83.00 76 GLU A N 1
ATOM 554 C CA . GLU A 1 76 ? 7.452 -12.832 -29.785 1.00 83.00 76 GLU A CA 1
ATOM 555 C C . GLU A 1 76 ? 8.257 -14.121 -29.956 1.00 83.00 76 GLU A C 1
ATOM 557 O O . GLU A 1 76 ? 9.478 -14.149 -29.784 1.00 83.00 76 GLU A O 1
ATOM 562 N N . ASN A 1 77 ? 7.572 -15.201 -30.317 1.00 82.56 77 ASN A N 1
ATOM 563 C CA . ASN A 1 77 ? 8.119 -16.546 -30.463 1.00 82.56 77 ASN A CA 1
ATOM 564 C C . ASN A 1 77 ? 8.900 -17.013 -29.220 1.00 82.56 77 ASN A C 1
ATOM 566 O O . ASN A 1 77 ? 9.969 -17.618 -29.337 1.00 82.56 77 ASN A O 1
ATOM 570 N N . GLY A 1 78 ? 8.384 -16.707 -28.024 1.00 73.62 78 GLY A N 1
ATOM 571 C CA . GLY A 1 78 ? 9.039 -17.038 -26.754 1.00 73.62 78 GLY A CA 1
ATOM 572 C C . GLY A 1 78 ? 10.313 -16.236 -26.452 1.00 73.62 78 GLY A C 1
ATOM 573 O O . GLY A 1 78 ? 11.088 -16.635 -25.581 1.00 73.62 78 GLY A O 1
ATOM 574 N N . VAL A 1 79 ? 10.552 -15.126 -27.158 1.00 72.69 79 VAL A N 1
ATOM 575 C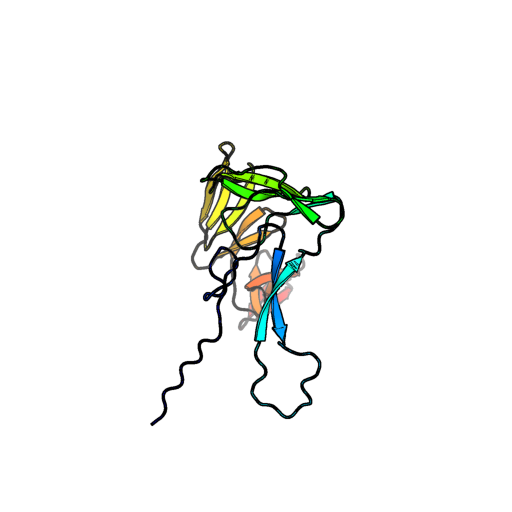 CA . VAL A 1 79 ? 11.691 -14.226 -26.938 1.00 72.69 79 VAL A CA 1
ATOM 576 C C . VAL A 1 79 ? 11.185 -12.818 -26.646 1.00 72.69 79 VAL A C 1
ATOM 578 O O . VAL A 1 79 ? 10.282 -12.318 -27.309 1.00 72.69 79 VAL A O 1
ATOM 581 N N . LEU A 1 80 ? 11.790 -12.144 -25.667 1.00 74.38 80 LEU A N 1
ATOM 582 C CA . LEU A 1 80 ? 11.519 -10.731 -25.421 1.00 74.38 80 LEU A CA 1
ATOM 583 C C . LEU A 1 80 ? 12.140 -9.870 -26.525 1.00 74.38 80 LEU A C 1
ATOM 585 O O . LEU A 1 80 ? 13.361 -9.728 -26.614 1.00 74.38 80 LEU A O 1
ATOM 589 N N . VAL A 1 81 ? 11.288 -9.247 -27.331 1.00 80.19 81 VAL A N 1
ATOM 590 C CA . VAL A 1 81 ? 11.665 -8.293 -28.373 1.00 80.19 81 VAL A CA 1
ATOM 591 C C . VAL A 1 81 ? 11.406 -6.884 -27.860 1.00 80.19 81 VAL A C 1
ATOM 593 O O . VAL A 1 81 ? 10.340 -6.586 -27.327 1.00 80.19 81 VAL A O 1
ATOM 596 N N . LYS A 1 82 ? 12.404 -6.004 -27.981 1.00 82.88 82 LYS A N 1
ATOM 597 C CA . LYS A 1 82 ? 12.284 -4.606 -27.557 1.00 82.88 82 LYS A CA 1
ATOM 598 C C . LYS A 1 82 ? 11.250 -3.885 -28.427 1.00 82.88 82 LYS A C 1
ATOM 600 O O . LYS A 1 82 ? 11.426 -3.790 -29.638 1.00 82.88 82 LYS A O 1
ATOM 605 N N . LYS A 1 83 ? 10.201 -3.356 -27.797 1.00 80.44 83 LYS A N 1
ATOM 606 C CA . LYS A 1 83 ? 9.068 -2.680 -28.445 1.00 80.44 83 LYS A CA 1
ATOM 607 C C . LYS A 1 83 ? 9.340 -1.194 -28.682 1.00 80.44 83 LYS A C 1
ATOM 609 O O . LYS A 1 83 ? 9.024 -0.669 -29.745 1.00 80.44 83 LYS A O 1
ATOM 614 N N . SER A 1 84 ? 9.932 -0.505 -27.710 1.00 77.81 84 SER A N 1
ATOM 615 C CA . SER A 1 84 ? 10.264 0.922 -27.814 1.00 77.81 84 SER A CA 1
ATOM 616 C C . SER A 1 84 ? 11.517 1.263 -27.013 1.00 77.81 84 SER A C 1
ATOM 618 O O . SER A 1 84 ? 11.991 0.454 -26.222 1.00 77.81 84 SER A O 1
ATOM 620 N N . THR A 1 85 ? 12.098 2.443 -27.255 1.00 80.00 85 THR A N 1
ATOM 621 C CA . THR A 1 85 ? 13.195 2.966 -26.430 1.00 80.00 85 THR A CA 1
ATOM 622 C C . THR A 1 85 ? 12.672 4.094 -25.558 1.00 80.00 85 THR A C 1
ATOM 624 O O . THR A 1 85 ? 12.127 5.059 -26.085 1.00 80.00 85 THR A O 1
ATOM 627 N N . CYS A 1 86 ? 12.844 3.955 -24.252 1.00 71.94 86 CYS A N 1
ATOM 628 C CA . CYS A 1 86 ? 12.538 4.980 -23.270 1.00 71.94 86 CYS A CA 1
ATOM 629 C C . CYS A 1 86 ? 13.619 6.067 -23.274 1.00 71.94 86 CYS A C 1
ATOM 631 O O . CYS A 1 86 ? 14.806 5.776 -23.441 1.00 71.94 86 CYS A O 1
ATOM 633 N N . GLU A 1 87 ? 13.204 7.323 -23.117 1.00 76.75 87 GLU A N 1
ATOM 634 C CA . GLU A 1 87 ? 14.119 8.444 -22.905 1.00 76.75 87 GLU A CA 1
ATOM 635 C C . GLU A 1 87 ? 14.855 8.290 -21.561 1.00 76.75 87 GLU A C 1
ATOM 637 O O . GLU A 1 87 ? 14.346 7.606 -20.667 1.00 76.75 87 GLU A O 1
ATOM 642 N N . PRO A 1 88 ? 16.037 8.912 -21.385 1.00 68.19 88 PRO A N 1
ATOM 643 C CA . PRO A 1 88 ? 16.869 8.738 -20.189 1.00 68.19 88 PRO A CA 1
ATOM 644 C C . PRO A 1 88 ? 16.149 9.027 -18.863 1.00 68.19 88 PRO A C 1
ATOM 646 O O . PRO A 1 88 ? 16.475 8.407 -17.855 1.00 68.19 88 PRO A O 1
ATOM 649 N N . ASP A 1 89 ? 15.150 9.914 -18.891 1.00 68.56 89 ASP A N 1
ATOM 650 C CA . ASP A 1 89 ? 14.362 10.341 -17.729 1.00 68.56 89 ASP A CA 1
ATOM 651 C C . ASP A 1 89 ? 13.002 9.625 -17.633 1.00 68.56 89 ASP A C 1
ATOM 653 O O . ASP A 1 89 ? 12.086 10.081 -16.945 1.00 68.56 89 ASP A O 1
ATOM 657 N N . THR A 1 90 ? 12.853 8.483 -18.312 1.00 72.38 90 THR A N 1
ATOM 658 C CA . THR A 1 90 ? 11.638 7.656 -18.290 1.00 72.38 90 THR A CA 1
ATOM 659 C C . THR A 1 90 ? 11.918 6.238 -17.785 1.00 72.38 90 THR A C 1
ATOM 661 O O . THR A 1 90 ? 13.005 5.685 -17.955 1.00 72.38 90 THR A O 1
ATOM 664 N N . ALA A 1 91 ? 10.923 5.642 -17.136 1.00 72.56 91 ALA A N 1
ATOM 665 C CA . ALA A 1 91 ? 10.902 4.267 -16.669 1.00 72.56 91 ALA A CA 1
ATOM 666 C C . ALA A 1 91 ? 9.872 3.452 -17.466 1.00 72.56 91 ALA A C 1
ATOM 668 O O . ALA A 1 91 ? 8.833 3.970 -17.880 1.00 72.56 91 ALA A O 1
ATOM 669 N N . CYS A 1 92 ? 10.138 2.157 -17.654 1.00 74.62 92 CYS A N 1
ATOM 670 C CA . CYS A 1 92 ? 9.127 1.234 -18.162 1.00 74.62 92 CYS A CA 1
ATOM 671 C C . CYS A 1 92 ? 8.138 0.896 -17.046 1.00 74.62 92 CYS A C 1
ATOM 673 O O . CYS A 1 92 ? 8.547 0.428 -15.981 1.00 74.62 92 CYS A O 1
ATOM 675 N N . VAL A 1 93 ? 6.845 1.081 -17.305 1.00 74.75 93 VAL A N 1
ATOM 676 C CA . VAL A 1 93 ? 5.762 0.715 -16.384 1.00 74.75 93 VAL A CA 1
ATOM 677 C C . VAL A 1 93 ? 4.727 -0.165 -17.082 1.00 74.75 93 VAL A C 1
ATOM 679 O O . VAL A 1 93 ? 4.454 0.009 -18.270 1.00 74.75 93 VAL A O 1
ATOM 682 N N . ILE A 1 94 ? 4.140 -1.105 -16.335 1.00 75.06 94 ILE A N 1
ATOM 683 C CA . ILE A 1 94 ? 2.992 -1.902 -16.785 1.00 75.06 94 ILE A CA 1
ATOM 684 C C . ILE A 1 94 ? 1.710 -1.188 -16.351 1.00 75.06 94 ILE A C 1
ATOM 686 O O . ILE A 1 94 ? 1.491 -0.971 -15.160 1.00 75.06 94 ILE A O 1
ATOM 690 N N . THR A 1 95 ? 0.862 -0.811 -17.307 1.00 69.62 95 THR A N 1
ATOM 691 C CA . THR A 1 95 ? -0.445 -0.197 -17.029 1.00 69.62 95 THR A CA 1
ATOM 692 C C . THR A 1 95 ? -1.431 -1.221 -16.446 1.00 69.62 95 THR A C 1
ATOM 694 O O . THR A 1 95 ? -1.229 -2.427 -16.608 1.00 69.62 95 THR A O 1
ATOM 697 N N . PRO A 1 96 ? -2.558 -0.791 -15.841 1.00 65.56 96 PRO A N 1
ATOM 698 C CA . PRO A 1 96 ? -3.606 -1.712 -15.380 1.00 65.56 96 PRO A CA 1
ATOM 699 C C . PRO A 1 96 ? -4.176 -2.621 -16.482 1.00 65.56 96 PRO A C 1
ATOM 701 O O . PRO A 1 96 ? -4.695 -3.693 -16.191 1.00 65.56 96 PRO A O 1
ATOM 704 N N . ASN A 1 97 ? -4.046 -2.212 -17.749 1.00 72.25 97 ASN A N 1
ATOM 705 C CA . ASN A 1 97 ? -4.464 -2.990 -18.915 1.00 72.25 97 ASN A CA 1
ATOM 706 C C . ASN A 1 97 ? -3.383 -3.977 -19.402 1.00 72.25 97 ASN A C 1
ATOM 708 O O . ASN A 1 97 ? -3.555 -4.599 -20.448 1.00 72.25 97 ASN A O 1
ATOM 712 N N . GLY A 1 98 ? -2.265 -4.111 -18.680 1.00 70.69 98 GLY A N 1
ATOM 713 C CA . GLY A 1 98 ? -1.179 -5.035 -19.015 1.00 70.69 98 GLY A CA 1
ATOM 714 C C . GLY A 1 98 ? -0.251 -4.554 -20.134 1.00 70.69 98 GLY A C 1
ATOM 715 O O . GLY A 1 98 ? 0.453 -5.365 -20.725 1.00 70.69 98 GLY A O 1
ATOM 716 N N . THR A 1 99 ? -0.248 -3.257 -20.455 1.00 78.06 99 THR A N 1
ATOM 717 C CA . THR A 1 99 ? 0.607 -2.680 -21.511 1.00 78.06 99 THR A CA 1
ATOM 718 C C . THR A 1 99 ? 1.894 -2.117 -20.918 1.00 78.06 99 THR A C 1
ATOM 720 O O . THR A 1 99 ? 1.825 -1.378 -19.936 1.00 78.06 99 THR A O 1
ATOM 723 N N . ALA A 1 100 ? 3.046 -2.396 -21.530 1.00 78.06 100 ALA A N 1
ATOM 724 C CA . ALA A 1 100 ? 4.326 -1.808 -21.149 1.00 78.06 100 ALA A CA 1
ATOM 725 C C . ALA A 1 100 ? 4.549 -0.485 -21.897 1.00 78.06 100 ALA A C 1
ATOM 727 O O . ALA A 1 100 ? 4.536 -0.437 -23.132 1.00 78.06 100 ALA A O 1
ATOM 728 N N . ILE A 1 101 ? 4.764 0.600 -21.155 1.00 79.62 101 ILE A N 1
ATOM 729 C CA . ILE A 1 101 ? 4.964 1.948 -21.709 1.00 79.62 101 ILE A CA 1
ATOM 730 C C . ILE A 1 101 ? 6.156 2.648 -21.057 1.00 79.62 101 ILE A C 1
ATOM 732 O O . ILE A 1 101 ? 6.540 2.309 -19.941 1.00 79.62 101 ILE A O 1
ATOM 736 N N . CYS A 1 102 ? 6.719 3.642 -21.748 1.00 80.62 102 CYS A N 1
ATOM 737 C CA . CYS A 1 102 ? 7.680 4.580 -21.169 1.00 80.62 102 CYS A CA 1
ATOM 738 C C . CYS A 1 102 ? 6.922 5.704 -20.464 1.00 80.62 102 CYS A C 1
ATOM 740 O O . CYS A 1 102 ? 6.060 6.335 -21.074 1.00 80.62 102 CYS A O 1
ATOM 742 N N . MET A 1 103 ? 7.245 5.957 -19.203 1.00 71.69 103 MET A N 1
ATOM 743 C CA . MET A 1 103 ? 6.644 7.013 -18.391 1.00 71.69 103 MET A CA 1
ATOM 744 C C . MET A 1 103 ? 7.756 7.812 -17.721 1.00 71.69 103 MET A C 1
ATOM 746 O O . MET A 1 103 ? 8.692 7.213 -17.203 1.00 71.69 103 MET A O 1
ATOM 750 N N . GLU A 1 104 ? 7.704 9.144 -17.741 1.00 71.12 104 GLU A N 1
ATOM 751 C CA . GLU A 1 104 ? 8.722 9.950 -17.051 1.00 71.12 104 GLU A CA 1
ATOM 752 C C . GLU A 1 104 ? 8.728 9.641 -15.553 1.00 71.12 104 GLU A C 1
ATOM 754 O O . GLU A 1 104 ? 7.691 9.362 -14.943 1.00 71.12 104 GLU A O 1
ATOM 759 N N . TRP A 1 105 ? 9.905 9.693 -14.943 1.00 57.06 105 TRP A N 1
ATOM 760 C CA . TRP A 1 105 ? 10.020 9.532 -13.502 1.00 57.06 105 TRP A CA 1
ATOM 761 C C . TRP A 1 105 ? 9.194 10.591 -12.773 1.00 57.06 105 TRP A C 1
ATOM 763 O O . TRP A 1 105 ? 9.340 11.788 -13.004 1.00 57.06 105 TRP A O 1
ATOM 773 N N . GLY A 1 106 ? 8.330 10.141 -11.864 1.00 55.88 106 GLY A N 1
ATOM 774 C CA . GLY A 1 106 ? 7.446 11.032 -11.114 1.00 55.88 106 GLY A CA 1
ATOM 775 C C . GLY A 1 106 ? 6.166 11.416 -11.851 1.00 55.88 106 GLY A C 1
ATOM 776 O O . GLY A 1 106 ? 5.338 12.104 -11.248 1.00 55.88 106 GLY A O 1
ATOM 777 N N . LYS A 1 107 ? 5.971 10.933 -13.089 1.00 67.81 107 LYS A N 1
ATOM 778 C CA . LYS A 1 107 ? 4.667 10.977 -13.735 1.00 67.81 107 LYS A CA 1
ATOM 779 C C . LYS A 1 107 ? 3.788 9.817 -13.290 1.00 67.81 107 LYS A C 1
ATOM 781 O O . LYS A 1 107 ? 4.253 8.692 -13.134 1.00 67.81 107 LYS A O 1
ATOM 786 N N . CYS A 1 108 ? 2.523 10.100 -13.034 1.00 78.31 108 CYS A N 1
ATOM 787 C CA . CYS A 1 108 ? 1.522 9.132 -12.601 1.00 78.31 108 CYS A CA 1
ATOM 788 C C . CYS A 1 108 ? 0.282 9.225 -13.500 1.00 78.31 108 CYS A C 1
ATOM 790 O O . CYS A 1 108 ? 0.109 10.189 -14.245 1.00 78.31 108 CYS A O 1
ATOM 792 N N . THR A 1 109 ? -0.596 8.222 -13.450 1.00 83.00 109 THR A N 1
ATOM 793 C CA . THR A 1 109 ? -1.858 8.282 -14.205 1.00 83.00 109 THR A CA 1
ATOM 794 C C . THR A 1 109 ? -2.797 9.278 -13.521 1.00 83.00 109 THR A C 1
ATOM 796 O O . THR A 1 109 ? -3.056 9.076 -12.334 1.00 83.00 109 THR A O 1
ATOM 799 N N . PRO A 1 110 ? -3.344 10.307 -14.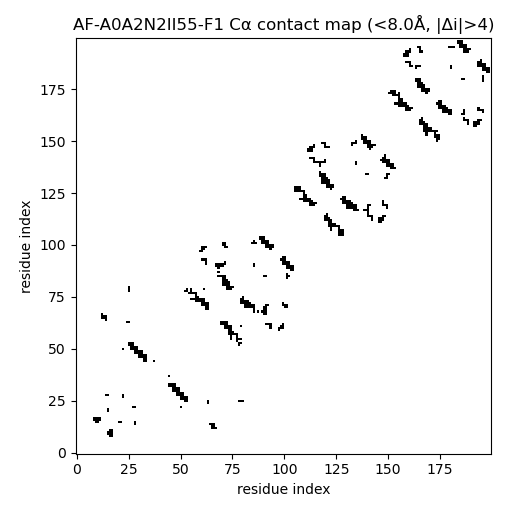199 1.00 85.62 110 PRO A N 1
ATOM 800 C CA . PRO A 1 110 ? -4.272 11.250 -13.577 1.00 85.62 110 PRO A CA 1
ATOM 801 C C . PRO A 1 110 ? -5.399 10.545 -12.814 1.00 85.62 110 PRO A C 1
ATOM 803 O O . PRO A 1 110 ? -6.017 9.600 -13.307 1.00 85.62 110 PRO A O 1
ATOM 806 N N . GLY A 1 111 ? -5.629 10.969 -11.572 1.00 85.81 111 GLY A N 1
ATOM 807 C CA . GLY A 1 111 ? -6.598 10.348 -10.667 1.00 85.81 111 GLY A CA 1
ATOM 808 C C . GLY A 1 111 ? -6.113 9.096 -9.929 1.00 85.81 111 GLY A C 1
ATOM 809 O O . GLY A 1 111 ? -6.797 8.664 -9.007 1.00 85.81 111 GLY A O 1
ATOM 810 N N . GLN A 1 112 ? -4.947 8.533 -10.261 1.00 87.94 112 GLN A N 1
ATOM 811 C CA . GLN A 1 112 ? -4.354 7.435 -9.497 1.00 87.94 112 GLN A CA 1
ATOM 812 C C . GLN A 1 112 ? -3.995 7.905 -8.087 1.00 87.94 112 GLN A C 1
ATOM 814 O O . GLN A 1 112 ? -3.343 8.936 -7.916 1.00 87.94 112 GLN A O 1
ATOM 819 N N . GLU A 1 113 ? -4.379 7.125 -7.082 1.00 91.69 113 GLU A N 1
ATOM 820 C CA . GLU A 1 113 ? -4.031 7.385 -5.690 1.00 91.69 113 GLU A CA 1
ATOM 821 C C . GLU A 1 113 ? -3.066 6.326 -5.147 1.00 91.69 113 GLU A C 1
ATOM 823 O O . GLU A 1 113 ? -3.031 5.181 -5.602 1.00 91.69 113 GLU A O 1
ATOM 828 N N . SER A 1 114 ? -2.229 6.725 -4.193 1.00 85.50 114 SER A N 1
ATOM 829 C CA . SER A 1 114 ? -1.227 5.851 -3.579 1.00 85.50 114 SER A CA 1
ATOM 830 C C . SER A 1 114 ? -0.869 6.318 -2.173 1.00 85.50 114 SER A C 1
ATOM 832 O O . SER A 1 114 ? -1.116 7.462 -1.806 1.00 85.50 114 SER A O 1
ATOM 834 N N . CYS A 1 115 ? -0.267 5.434 -1.385 1.00 85.62 115 CYS A N 1
ATOM 835 C CA . CYS A 1 115 ? 0.267 5.775 -0.074 1.00 85.62 115 CYS A CA 1
ATOM 836 C C . CYS A 1 115 ? 1.791 5.835 -0.119 1.00 85.62 115 CYS A C 1
ATOM 838 O O . CYS A 1 115 ? 2.434 4.906 -0.609 1.00 85.62 115 CYS A O 1
ATOM 840 N N . SER A 1 116 ? 2.365 6.899 0.440 1.00 84.62 116 SER A N 1
ATOM 841 C CA . SER A 1 116 ? 3.807 7.026 0.655 1.00 84.62 116 SER A CA 1
ATOM 842 C C . SER A 1 116 ? 4.070 7.502 2.077 1.00 84.62 116 SER A C 1
ATOM 844 O O . SER A 1 116 ? 3.763 8.639 2.439 1.00 84.62 116 SER A O 1
ATOM 846 N N . GLY A 1 117 ? 4.602 6.608 2.913 1.00 83.88 117 GLY A N 1
ATOM 847 C CA . GLY A 1 117 ? 4.776 6.869 4.341 1.00 83.88 117 GLY A CA 1
ATOM 848 C C . GLY A 1 117 ? 3.448 7.233 5.012 1.00 83.88 117 GLY A C 1
ATOM 849 O O . GLY A 1 117 ? 2.499 6.454 4.982 1.00 83.88 117 GLY A O 1
ATOM 850 N N . THR A 1 118 ? 3.383 8.428 5.601 1.00 86.56 118 THR A N 1
ATOM 851 C CA . THR A 1 118 ? 2.181 8.977 6.252 1.00 86.56 118 THR A CA 1
ATOM 852 C C . THR A 1 118 ? 1.357 9.875 5.328 1.00 86.56 118 THR A C 1
ATOM 854 O O . THR A 1 118 ? 0.536 10.642 5.808 1.00 86.56 118 THR A O 1
ATOM 857 N N . SER A 1 119 ? 1.580 9.856 4.014 1.00 86.56 119 SER A N 1
ATOM 858 C CA . SER A 1 119 ? 0.857 10.716 3.070 1.00 86.56 119 SER A CA 1
ATOM 859 C C . SER A 1 119 ? 0.044 9.891 2.084 1.00 86.56 119 SER A C 1
ATOM 861 O O . SER A 1 119 ? 0.583 9.005 1.413 1.00 86.56 119 SER A O 1
ATOM 863 N N . ALA A 1 120 ? -1.242 10.217 1.970 1.00 91.12 120 ALA A N 1
ATOM 864 C CA . ALA A 1 120 ? -2.050 9.821 0.832 1.00 91.12 120 ALA A CA 1
ATOM 865 C C . ALA A 1 120 ? -1.734 10.773 -0.316 1.00 91.12 120 ALA A C 1
ATOM 867 O O . ALA A 1 120 ? -1.800 11.998 -0.185 1.00 91.12 120 ALA A O 1
ATOM 868 N N . LEU A 1 121 ? -1.355 10.198 -1.442 1.00 89.94 121 LEU A N 1
ATOM 869 C CA . LEU A 1 121 ? -0.945 10.907 -2.634 1.00 89.94 121 LEU A CA 1
ATOM 870 C C . LEU A 1 121 ? -1.984 10.697 -3.726 1.00 89.94 121 LEU A C 1
ATOM 872 O O . LEU A 1 121 ? -2.556 9.612 -3.850 1.00 89.94 121 LEU A O 1
ATOM 876 N N . ARG A 1 122 ? -2.187 11.722 -4.545 1.00 90.38 122 ARG A N 1
ATOM 877 C CA . ARG A 1 122 ? -3.012 11.664 -5.747 1.00 90.38 122 ARG A CA 1
ATOM 878 C C . ARG A 1 122 ? -2.201 12.150 -6.932 1.00 90.38 122 ARG A C 1
ATOM 880 O O . ARG A 1 122 ? -1.371 13.040 -6.804 1.00 90.38 122 ARG A O 1
ATOM 887 N N . CYS A 1 123 ? -2.455 11.575 -8.090 1.00 90.00 123 CYS A N 1
ATOM 888 C CA . CYS A 1 123 ? -1.962 12.116 -9.333 1.00 90.00 123 CYS A CA 1
ATOM 889 C C . CYS A 1 123 ? -2.900 13.192 -9.875 1.00 90.00 123 CYS A C 1
ATOM 891 O O . CYS A 1 123 ? -4.091 12.923 -10.078 1.00 90.00 123 CYS A O 1
ATOM 893 N N . ASN A 1 124 ? -2.379 14.387 -10.136 1.00 85.12 124 ASN A N 1
ATOM 894 C CA . ASN A 1 124 ? -3.150 15.443 -10.782 1.00 85.12 124 ASN A CA 1
ATOM 895 C C . ASN A 1 124 ? -3.147 15.316 -12.316 1.00 85.12 124 ASN A C 1
ATOM 897 O O . ASN A 1 124 ? -2.482 14.462 -12.898 1.00 85.12 124 ASN A O 1
ATOM 901 N N . GLU A 1 125 ? -3.918 16.181 -12.975 1.00 86.75 125 GLU A N 1
ATOM 902 C CA . GLU A 1 125 ? -4.072 16.206 -14.439 1.00 86.75 125 GLU A CA 1
ATOM 903 C C . GLU A 1 125 ? -2.773 16.548 -15.191 1.00 86.75 125 GLU A C 1
ATOM 905 O O . GLU A 1 125 ? -2.662 16.268 -16.379 1.00 86.75 125 GLU A O 1
ATOM 910 N N . ASN A 1 126 ? -1.775 17.125 -14.510 1.00 83.75 126 ASN A N 1
ATOM 911 C CA . ASN A 1 126 ? -0.447 17.379 -15.080 1.00 83.75 126 ASN A CA 1
ATOM 912 C C . ASN A 1 126 ? 0.498 16.183 -14.895 1.00 83.75 126 ASN A C 1
ATOM 914 O O . ASN A 1 126 ? 1.714 16.339 -15.003 1.00 83.75 126 ASN A O 1
ATOM 918 N N . GLU A 1 127 ? -0.059 15.017 -14.558 1.00 79.56 127 GLU A N 1
ATOM 919 C CA . GLU A 1 127 ? 0.666 13.778 -14.297 1.00 79.56 127 GLU A CA 1
ATOM 920 C C . GLU A 1 127 ? 1.612 13.901 -13.093 1.00 79.56 127 GLU A C 1
ATOM 922 O O . GLU A 1 127 ? 2.454 13.043 -12.898 1.00 79.56 127 GLU A O 1
ATOM 927 N N . ALA A 1 128 ? 1.480 14.928 -12.246 1.00 79.75 128 ALA A N 1
ATOM 928 C CA . ALA A 1 128 ? 2.333 15.113 -11.078 1.00 79.75 128 ALA A CA 1
ATOM 929 C C . ALA A 1 128 ? 1.683 14.528 -9.819 1.00 79.75 128 ALA A C 1
ATOM 931 O O . ALA A 1 128 ? 0.480 14.667 -9.585 1.00 79.75 128 ALA A O 1
ATOM 932 N N . THR A 1 129 ? 2.504 13.906 -8.973 1.00 82.38 129 THR A N 1
ATOM 933 C CA . THR A 1 129 ? 2.055 13.405 -7.672 1.00 82.38 129 THR A CA 1
ATOM 934 C C . THR A 1 129 ? 1.934 14.559 -6.678 1.00 82.38 129 THR A C 1
ATOM 936 O O . THR A 1 129 ? 2.904 15.269 -6.419 1.00 82.38 129 THR A O 1
ATOM 939 N N . GLU A 1 130 ? 0.756 14.726 -6.090 1.00 86.75 130 GLU A N 1
ATOM 940 C CA . GLU A 1 130 ? 0.464 15.709 -5.048 1.00 86.75 130 GLU A CA 1
ATOM 941 C C . GLU A 1 130 ? 0.000 15.027 -3.759 1.00 86.75 130 GLU A C 1
ATOM 943 O O . GLU A 1 130 ? -0.523 13.911 -3.772 1.00 86.75 130 GLU A O 1
ATOM 948 N N . VAL A 1 131 ? 0.196 15.699 -2.624 1.00 89.56 131 VAL A N 1
ATOM 949 C CA . VAL A 1 131 ? -0.318 15.223 -1.337 1.00 89.56 131 VAL A CA 1
ATOM 950 C C . VAL A 1 131 ? -1.815 15.511 -1.286 1.00 89.56 131 VAL A C 1
ATOM 952 O O . VAL A 1 131 ? -2.222 16.670 -1.247 1.00 89.56 131 VAL A O 1
ATOM 955 N N . LYS A 1 132 ? -2.623 14.451 -1.278 1.00 91.69 132 LYS A N 1
ATOM 956 C CA . LYS A 1 132 ? -4.073 14.518 -1.072 1.00 91.69 132 LYS A CA 1
ATOM 957 C C . LYS A 1 132 ? -4.388 14.816 0.391 1.00 91.69 132 LYS A C 1
ATOM 959 O O . LYS A 1 132 ? -5.190 15.695 0.683 1.00 91.69 132 LYS A O 1
ATOM 964 N N . GLU A 1 133 ? -3.739 14.092 1.299 1.00 94.12 133 GLU A N 1
ATOM 965 C CA . GLU A 1 133 ? -3.810 14.318 2.742 1.00 94.12 133 GLU A CA 1
ATOM 966 C C . GLU A 1 133 ? -2.584 13.730 3.455 1.00 94.12 133 GLU A C 1
ATOM 968 O O . GLU A 1 133 ? -1.952 12.789 2.968 1.00 94.12 133 GLU A O 1
ATOM 973 N N . THR A 1 134 ? -2.257 14.285 4.622 1.00 92.69 134 THR A N 1
ATOM 974 C CA . THR A 1 134 ? -1.184 13.793 5.493 1.00 92.69 134 THR A CA 1
ATOM 975 C C . THR A 1 134 ? -1.797 13.221 6.761 1.00 92.69 134 THR A C 1
ATOM 977 O O . THR A 1 134 ? -2.455 13.937 7.514 1.00 92.69 134 THR A O 1
ATOM 980 N N . CYS A 1 135 ? -1.543 11.945 7.009 1.00 90.44 135 CYS A N 1
ATOM 981 C CA . CYS A 1 135 ? -2.022 11.216 8.168 1.00 90.44 135 CYS A CA 1
ATOM 982 C C . CYS A 1 135 ? -1.295 11.678 9.430 1.00 90.44 135 CYS A C 1
ATOM 984 O O . CYS A 1 135 ? -0.087 11.950 9.415 1.00 90.44 135 CYS A O 1
ATOM 986 N N . THR A 1 136 ? -2.037 11.756 10.531 1.00 90.25 136 THR A N 1
ATOM 987 C CA . THR A 1 136 ? -1.462 12.026 11.851 1.00 90.25 136 THR A CA 1
ATOM 988 C C . THR A 1 136 ? -0.657 10.824 12.354 1.00 90.25 136 THR A C 1
ATOM 990 O O . THR A 1 136 ? -0.637 9.756 11.748 1.00 90.25 136 THR A O 1
ATOM 993 N N . THR A 1 137 ? 0.010 10.971 13.498 1.00 83.94 137 THR A N 1
ATOM 994 C CA . THR A 1 137 ? 0.767 9.880 14.139 1.00 83.94 137 THR A CA 1
ATOM 995 C C . THR A 1 137 ? -0.095 8.700 14.588 1.00 83.94 137 THR A C 1
ATOM 997 O O . THR A 1 137 ? 0.440 7.625 14.837 1.00 83.94 137 THR A O 1
ATOM 1000 N N . GLU A 1 138 ? -1.407 8.896 14.703 1.00 82.25 138 GLU A N 1
ATOM 1001 C CA . GLU A 1 138 ? -2.382 7.874 15.107 1.00 82.25 138 GLU A CA 1
ATOM 1002 C C . GLU A 1 138 ? -3.073 7.235 13.890 1.00 82.25 138 GLU A C 1
ATOM 1004 O O . GLU A 1 138 ? -3.887 6.320 14.028 1.00 82.25 138 GLU A O 1
ATOM 1009 N N . GLN A 1 139 ? -2.714 7.680 12.683 1.00 87.31 139 GLN A N 1
ATOM 1010 C CA . GLN A 1 139 ? -3.316 7.274 11.423 1.00 87.31 139 GLN A CA 1
ATOM 1011 C C . GLN A 1 139 ? -2.284 6.631 10.499 1.00 87.31 139 GLN A C 1
ATOM 1013 O O . GLN A 1 139 ? -1.128 7.045 10.417 1.00 87.31 139 GLN A O 1
ATOM 1018 N N . ALA A 1 140 ? -2.728 5.638 9.739 1.00 88.00 140 ALA A N 1
ATOM 1019 C CA . ALA A 1 140 ? -1.957 5.056 8.654 1.00 88.00 140 ALA A CA 1
ATOM 1020 C C . ALA A 1 140 ? -2.603 5.410 7.319 1.00 88.00 140 ALA A C 1
ATOM 1022 O O . ALA A 1 140 ? -3.829 5.421 7.189 1.00 88.00 140 ALA A O 1
ATOM 1023 N N . CYS A 1 141 ? -1.768 5.657 6.311 1.00 89.06 141 CYS A N 1
ATOM 1024 C CA . CYS A 1 141 ? -2.256 5.722 4.944 1.00 89.06 141 CYS A CA 1
ATOM 1025 C C . CYS A 1 141 ? -2.591 4.306 4.479 1.00 89.06 141 CYS A C 1
ATOM 1027 O O . CYS A 1 141 ? -1.730 3.421 4.487 1.00 89.06 141 CYS A O 1
ATOM 1029 N N . VAL A 1 142 ? -3.833 4.102 4.055 1.00 89.50 142 VAL A N 1
ATOM 1030 C CA . VAL A 1 142 ? -4.308 2.843 3.483 1.00 89.50 142 VAL A CA 1
ATOM 1031 C C . VAL A 1 142 ? -4.769 3.052 2.054 1.00 89.50 142 VAL A C 1
ATOM 1033 O O . VAL A 1 142 ? -5.389 4.062 1.739 1.00 89.50 142 VAL A O 1
ATOM 1036 N N . LEU A 1 143 ? -4.489 2.071 1.197 1.00 85.31 143 LEU A N 1
ATOM 1037 C CA . LEU A 1 143 ? -5.028 2.009 -0.155 1.00 85.31 143 LEU A CA 1
ATOM 1038 C C . LEU A 1 143 ? -6.167 0.985 -0.171 1.00 85.31 143 LEU A C 1
ATOM 1040 O O . LEU A 1 143 ? -5.918 -0.220 -0.140 1.00 85.31 143 LEU A O 1
ATOM 1044 N N . GLN A 1 144 ? -7.415 1.451 -0.207 1.00 83.12 144 GLN A N 1
ATOM 1045 C CA . GLN A 1 144 ? -8.599 0.592 -0.276 1.00 83.12 144 GLN A CA 1
ATOM 1046 C C . GLN A 1 144 ? -9.358 0.841 -1.574 1.00 83.12 144 GLN A C 1
ATOM 1048 O O . GLN A 1 144 ? -9.713 1.971 -1.891 1.00 83.12 144 GLN A O 1
ATOM 1053 N N . ALA A 1 145 ? -9.577 -0.225 -2.352 1.00 85.44 145 ALA A N 1
ATOM 1054 C CA . ALA A 1 145 ? -10.230 -0.156 -3.664 1.00 85.44 145 ALA A CA 1
ATOM 1055 C C . ALA A 1 145 ? -9.623 0.906 -4.614 1.00 85.44 145 ALA A C 1
ATOM 1057 O O . ALA A 1 145 ? -10.330 1.507 -5.417 1.00 85.44 145 ALA A O 1
ATOM 1058 N N . GLY A 1 146 ? -8.307 1.139 -4.518 1.00 81.44 146 GLY A N 1
ATOM 1059 C CA . GLY A 1 146 ? -7.591 2.132 -5.329 1.00 81.44 146 GLY A CA 1
ATOM 1060 C C . GLY A 1 146 ? -7.676 3.575 -4.820 1.00 81.44 146 GLY A C 1
ATOM 1061 O O . GLY A 1 146 ? -7.169 4.467 -5.491 1.00 81.44 146 GLY A O 1
ATOM 1062 N N . ILE A 1 147 ? -8.278 3.803 -3.650 1.00 87.62 147 ILE A N 1
ATOM 1063 C CA . ILE A 1 147 ? -8.383 5.113 -2.998 1.00 87.62 147 ILE A CA 1
ATOM 1064 C C . ILE A 1 147 ? -7.420 5.138 -1.813 1.00 87.62 147 ILE A C 1
ATOM 1066 O O . ILE A 1 147 ? -7.475 4.262 -0.946 1.00 87.62 147 ILE A O 1
ATOM 1070 N N . ALA A 1 148 ? -6.518 6.116 -1.795 1.00 91.06 148 ALA A N 1
ATOM 1071 C CA . ALA A 1 148 ? -5.613 6.350 -0.683 1.00 91.06 148 ALA A CA 1
ATOM 1072 C C . ALA A 1 148 ? -6.298 7.266 0.333 1.00 91.06 148 ALA A C 1
ATOM 1074 O O . ALA A 1 148 ? -6.786 8.347 -0.022 1.00 91.06 148 ALA A O 1
ATOM 1075 N N . SER A 1 149 ? -6.338 6.835 1.589 1.00 91.50 149 SER A N 1
ATOM 1076 C CA . SER A 1 149 ? -6.919 7.624 2.672 1.00 91.50 149 SER A CA 1
ATOM 1077 C C . SER A 1 149 ? -6.236 7.387 4.010 1.00 91.50 149 SER A C 1
ATOM 1079 O O . SER A 1 149 ? -5.715 6.297 4.260 1.00 91.50 149 SER A O 1
ATOM 1081 N N . CYS A 1 150 ? -6.297 8.376 4.895 1.00 92.06 150 CYS A N 1
ATOM 1082 C CA . CYS A 1 150 ? -5.872 8.217 6.280 1.00 92.06 150 CYS A CA 1
ATOM 1083 C C . CYS A 1 150 ? -6.938 7.478 7.092 1.00 92.06 150 CYS A C 1
ATOM 1085 O O . CYS A 1 150 ? -8.097 7.888 7.146 1.00 92.06 150 CYS A O 1
ATOM 1087 N N . ARG A 1 151 ? -6.541 6.370 7.722 1.00 89.56 151 ARG A N 1
ATOM 1088 C CA . ARG A 1 151 ? -7.404 5.574 8.598 1.00 89.56 151 ARG A CA 1
ATOM 1089 C C . ARG A 1 151 ? -6.7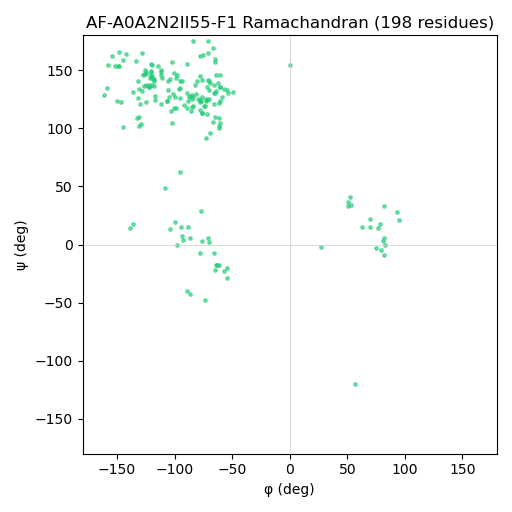73 5.468 9.976 1.00 89.56 151 ARG A C 1
ATOM 1091 O O . ARG A 1 151 ? -5.571 5.220 10.088 1.00 89.56 151 ARG A O 1
ATOM 1098 N N . ASP A 1 152 ? -7.591 5.653 11.005 1.00 88.69 152 ASP A N 1
ATOM 1099 C CA . ASP A 1 152 ? -7.155 5.524 12.391 1.00 88.69 152 ASP A CA 1
ATOM 1100 C C . ASP A 1 152 ? -6.640 4.109 12.647 1.00 88.69 152 ASP A C 1
ATOM 1102 O O . ASP A 1 152 ? -7.237 3.115 12.213 1.00 88.69 152 ASP A O 1
ATOM 1106 N N . THR A 1 153 ? -5.512 4.037 13.342 1.00 89.00 153 THR A N 1
ATOM 1107 C CA . THR A 1 153 ? -4.889 2.775 13.732 1.00 89.00 153 THR A CA 1
ATOM 1108 C C . THR A 1 153 ? -5.163 2.466 15.189 1.00 89.00 153 THR A C 1
ATOM 1110 O O . THR A 1 153 ? -5.434 3.353 15.997 1.00 89.00 153 THR A O 1
ATOM 1113 N N . CYS A 1 154 ? -5.084 1.187 15.535 1.00 90.19 154 CYS A N 1
ATOM 1114 C CA . CYS A 1 154 ? -5.339 0.729 16.890 1.00 90.19 154 CYS A CA 1
ATOM 1115 C C . CYS A 1 154 ? -4.439 -0.450 17.297 1.00 90.19 154 CYS A C 1
ATOM 1117 O O . CYS A 1 154 ? -3.862 -1.147 16.453 1.00 90.19 154 CYS A O 1
ATOM 1119 N N . PRO A 1 155 ? -4.253 -0.685 18.604 1.00 89.94 155 PRO A N 1
ATOM 1120 C CA . PRO A 1 155 ? -3.661 -1.912 19.128 1.00 89.94 155 PRO A CA 1
ATOM 1121 C C . PRO A 1 155 ? -4.528 -3.154 18.838 1.00 89.94 155 PRO A C 1
ATOM 1123 O O . PRO A 1 155 ? -5.718 -3.132 19.137 1.00 89.94 155 PRO A O 1
ATOM 1126 N N . PRO A 1 156 ? -3.971 -4.258 18.294 1.00 91.94 156 PRO A N 1
ATOM 1127 C CA . PRO A 1 156 ? -4.741 -5.450 17.959 1.00 91.94 156 PRO A CA 1
ATOM 1128 C C . PRO A 1 156 ? -5.473 -6.010 19.175 1.00 91.94 156 PRO A C 1
ATOM 1130 O O . PRO A 1 156 ? -4.878 -6.169 20.242 1.00 91.94 156 PRO A O 1
ATOM 1133 N N . GLY A 1 157 ? -6.748 -6.343 18.991 1.00 91.56 157 GLY A N 1
ATOM 1134 C CA . GLY A 1 157 ? -7.615 -6.863 20.045 1.00 91.56 157 GLY A CA 1
ATOM 1135 C C . GLY A 1 157 ? -8.181 -5.804 20.992 1.00 91.56 157 GLY A C 1
ATOM 1136 O O . GLY A 1 157 ? -9.007 -6.152 21.832 1.00 91.56 157 GLY A O 1
ATOM 1137 N N . GLU A 1 158 ? -7.791 -4.532 20.863 1.00 94.88 158 GLU A N 1
ATOM 1138 C CA . GLU A 1 158 ? -8.450 -3.452 21.596 1.00 94.88 158 GLU A CA 1
ATOM 1139 C C . GLU A 1 158 ? -9.908 -3.327 21.151 1.00 94.88 158 GLU A C 1
ATOM 1141 O O . GLU A 1 158 ? -10.236 -3.569 19.987 1.00 94.88 158 GLU A O 1
ATOM 1146 N N . GLN A 1 159 ? -10.791 -2.973 22.080 1.00 95.19 159 GLN A N 1
ATOM 1147 C CA . GLN A 1 159 ? -12.206 -2.778 21.803 1.00 95.19 159 GLN A CA 1
ATOM 1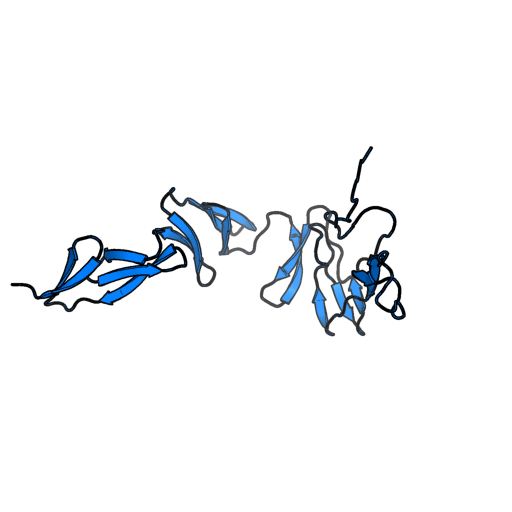148 C C . GLN A 1 159 ? -12.627 -1.359 22.150 1.00 95.19 159 GLN A C 1
ATOM 1150 O O . GLN A 1 159 ? -12.177 -0.788 23.141 1.00 95.19 159 GLN A O 1
ATOM 1155 N N . GLN A 1 160 ? -13.537 -0.810 21.352 1.00 93.94 160 GLN A N 1
ATOM 1156 C CA . GLN A 1 160 ? -14.137 0.486 21.626 1.00 93.94 160 GLN A CA 1
ATOM 1157 C C . GLN A 1 160 ? -15.615 0.511 21.258 1.00 93.94 160 GLN A C 1
ATOM 1159 O O . GLN A 1 160 ? -16.113 -0.318 20.495 1.00 93.94 160 GLN A O 1
ATOM 1164 N N . CYS A 1 161 ? -16.298 1.519 21.783 1.00 94.44 161 CYS A N 1
ATOM 1165 C CA . CYS A 1 161 ? -17.629 1.890 21.345 1.00 94.44 161 CYS A CA 1
ATOM 1166 C C . CYS A 1 161 ? -17.524 3.062 20.380 1.00 94.44 161 CYS A C 1
ATOM 1168 O O . CYS A 1 161 ? -17.094 4.146 20.770 1.00 94.44 161 CYS A O 1
ATOM 1170 N N . SER A 1 162 ? -17.940 2.855 19.135 1.00 93.12 162 SER A N 1
ATOM 1171 C CA . SER A 1 162 ? -17.970 3.907 18.124 1.00 93.12 162 SER A CA 1
ATOM 1172 C C . SER A 1 162 ? -19.276 3.836 17.351 1.00 93.12 162 SER A C 1
ATOM 1174 O O . SER A 1 162 ? -19.699 2.767 16.920 1.00 93.12 162 SER A O 1
ATOM 1176 N N . SER A 1 163 ? -19.939 4.983 17.201 1.00 88.62 163 SER A N 1
ATOM 1177 C CA . SER A 1 163 ? -21.191 5.119 16.439 1.00 88.62 163 SER A CA 1
ATOM 1178 C C . SER A 1 163 ? -22.309 4.142 16.847 1.00 88.62 163 SER A C 1
ATOM 1180 O O . SER A 1 163 ? -23.086 3.703 16.008 1.00 88.62 163 SER A O 1
ATOM 1182 N N . GLY A 1 164 ? -22.402 3.792 18.136 1.00 89.50 164 GLY A N 1
ATOM 1183 C CA . GLY A 1 164 ? -23.412 2.847 18.634 1.00 89.50 164 GLY A CA 1
ATOM 1184 C C . GLY A 1 164 ? -23.102 1.376 18.339 1.00 89.50 164 GLY A C 1
ATOM 1185 O O . GLY A 1 164 ? -23.975 0.527 18.482 1.00 89.50 164 GLY A O 1
ATOM 1186 N N . ALA A 1 165 ? -21.868 1.063 17.950 1.00 94.50 165 ALA A N 1
ATOM 1187 C CA . ALA A 1 165 ? -21.412 -0.292 17.699 1.00 94.50 165 ALA A CA 1
ATOM 1188 C C . ALA A 1 165 ? -20.151 -0.616 18.506 1.00 94.50 165 ALA A C 1
ATOM 1190 O O . ALA A 1 165 ? -19.316 0.250 18.788 1.00 94.50 165 ALA A O 1
ATOM 1191 N N . VAL A 1 166 ? -20.011 -1.893 18.847 1.00 96.06 166 VAL A N 1
ATOM 1192 C CA . VAL A 1 166 ? -18.766 -2.472 19.340 1.00 96.06 166 VAL A CA 1
ATOM 1193 C C . VAL A 1 166 ? -17.827 -2.629 18.156 1.00 96.06 166 VAL A C 1
ATOM 1195 O O . VAL A 1 166 ? -18.110 -3.379 17.216 1.00 96.06 166 VAL A O 1
ATOM 1198 N N . GLN A 1 167 ? -16.691 -1.951 18.228 1.00 95.50 167 GLN A N 1
ATOM 1199 C CA . GLN A 1 167 ? -15.587 -2.142 17.305 1.00 95.50 167 GLN A CA 1
ATOM 1200 C C . GLN A 1 167 ? -14.462 -2.901 17.991 1.00 95.50 167 GLN A C 1
ATOM 1202 O O . GLN A 1 167 ? -14.175 -2.683 19.168 1.00 95.50 167 GLN A O 1
ATOM 1207 N N . THR A 1 168 ? -13.826 -3.806 17.258 1.00 94.50 168 THR A N 1
ATOM 1208 C CA . THR A 1 168 ? -12.602 -4.483 17.685 1.00 94.50 168 THR A CA 1
ATOM 1209 C C . THR A 1 168 ? -11.503 -4.158 16.694 1.00 94.50 168 THR A C 1
ATOM 1211 O O . THR A 1 168 ? -11.722 -4.134 15.484 1.00 94.50 168 THR A O 1
ATOM 1214 N N . CYS A 1 169 ? -10.318 -3.878 17.213 1.00 93.81 169 CYS A N 1
ATOM 1215 C CA . CYS A 1 169 ? -9.156 -3.663 16.386 1.00 93.81 169 CYS A CA 1
ATOM 1216 C C . CYS A 1 169 ? -8.663 -4.995 15.819 1.00 93.81 169 CYS A C 1
ATOM 1218 O O . CYS A 1 169 ? -8.269 -5.894 16.574 1.00 93.81 169 CYS A O 1
ATOM 1220 N N . GLY A 1 170 ? -8.662 -5.113 14.496 1.00 89.81 170 GLY A N 1
ATOM 1221 C CA . GLY A 1 170 ? -8.147 -6.275 13.790 1.00 89.81 170 GLY A CA 1
ATOM 1222 C C . GLY A 1 170 ? -6.633 -6.446 13.945 1.00 89.81 170 GLY A C 1
ATOM 1223 O O . GLY A 1 170 ? -5.897 -5.569 14.410 1.00 89.81 170 GLY A O 1
ATOM 1224 N N . ALA A 1 171 ? -6.132 -7.609 13.522 1.00 88.25 171 ALA A N 1
ATOM 1225 C CA . ALA A 1 171 ? -4.690 -7.870 13.453 1.00 88.25 171 ALA A CA 1
ATOM 1226 C C . ALA A 1 171 ? -3.976 -6.964 12.432 1.00 88.25 171 ALA A C 1
ATOM 1228 O O . ALA A 1 171 ? -2.772 -6.731 12.535 1.00 88.25 171 ALA A O 1
ATOM 1229 N N . ASP A 1 172 ? -4.733 -6.434 11.476 1.00 83.00 172 ASP A N 1
ATOM 1230 C CA . ASP A 1 172 ? -4.326 -5.443 10.487 1.00 83.00 172 ASP A CA 1
ATOM 1231 C C . ASP A 1 172 ? -4.215 -4.019 11.058 1.00 83.00 172 ASP A C 1
ATOM 1233 O O . ASP A 1 172 ? -3.857 -3.113 10.314 1.00 83.00 172 ASP A O 1
ATOM 1237 N N . ARG A 1 173 ? -4.431 -3.837 12.375 1.00 87.56 173 ARG A N 1
ATOM 1238 C CA . ARG A 1 173 ? -4.361 -2.554 13.102 1.00 87.56 173 ARG A CA 1
ATOM 1239 C C . ARG A 1 173 ? -5.485 -1.586 12.754 1.00 87.56 173 ARG A C 1
ATOM 1241 O O . ARG A 1 173 ? -5.327 -0.388 12.991 1.00 87.56 173 ARG A O 1
ATOM 1248 N N . PHE A 1 174 ? -6.608 -2.080 12.239 1.00 89.31 174 PHE A N 1
ATOM 1249 C CA . PHE A 1 174 ? -7.743 -1.236 11.902 1.00 89.31 174 PHE A CA 1
ATOM 1250 C C . PHE A 1 174 ? -9.009 -1.613 12.660 1.00 89.31 174 PHE A C 1
ATOM 1252 O O . PHE A 1 174 ? -9.258 -2.773 12.976 1.00 89.31 174 PHE A O 1
ATOM 1259 N N . TRP A 1 175 ? -9.831 -0.603 12.937 1.00 90.06 175 TRP A N 1
ATOM 1260 C CA . TRP A 1 175 ? -11.123 -0.800 13.577 1.00 90.06 175 TRP A CA 1
ATOM 1261 C C . TRP A 1 175 ? -12.106 -1.485 12.638 1.00 90.06 175 TRP A C 1
ATOM 1263 O O . TRP A 1 175 ? -12.390 -0.984 11.544 1.00 90.06 175 TRP A O 1
ATOM 1273 N N . GLU A 1 176 ? -12.660 -2.597 13.102 1.00 91.69 176 GLU A N 1
ATOM 1274 C CA . GLU A 1 176 ? -13.734 -3.327 12.446 1.00 91.69 176 GLU A CA 1
ATOM 1275 C C . GLU A 1 176 ? -14.963 -3.338 13.348 1.00 91.69 176 GLU A C 1
ATOM 1277 O O . GLU A 1 176 ? -14.854 -3.473 14.568 1.00 91.69 176 GLU A O 1
ATOM 1282 N N . THR A 1 177 ? -16.146 -3.186 12.757 1.00 93.38 177 THR A N 1
ATOM 1283 C CA . THR A 1 177 ? -17.401 -3.323 13.496 1.00 93.38 177 THR A CA 1
ATOM 1284 C C . THR A 1 177 ? -17.683 -4.799 13.734 1.00 93.38 177 THR A C 1
ATOM 1286 O O . THR A 1 177 ? -17.966 -5.539 12.794 1.00 93.38 177 THR A O 1
ATOM 1289 N N . THR A 1 178 ? -17.631 -5.214 14.998 1.00 91.38 178 THR A N 1
ATOM 1290 C CA . THR A 1 178 ? -17.906 -6.598 15.405 1.00 91.38 178 THR A CA 1
ATOM 1291 C C . THR A 1 178 ? -19.389 -6.798 15.698 1.00 91.38 178 THR A C 1
ATOM 1293 O O . THR A 1 178 ? -19.957 -7.823 15.326 1.00 91.38 178 THR A O 1
ATOM 1296 N N . THR A 1 179 ? -20.024 -5.810 16.343 1.00 94.31 179 THR A N 1
ATOM 1297 C CA . THR A 1 179 ? -21.435 -5.886 16.745 1.00 94.31 179 THR A CA 1
ATOM 1298 C C . THR A 1 179 ? -22.088 -4.512 16.676 1.00 94.31 179 THR A C 1
ATOM 1300 O O . THR A 1 179 ? -21.653 -3.592 17.365 1.00 94.31 179 THR A O 1
ATOM 1303 N N . GLU A 1 180 ? -23.168 -4.371 15.910 1.00 95.44 180 GLU A N 1
ATOM 1304 C CA . GLU A 1 180 ? -24.048 -3.199 15.997 1.00 95.44 180 GLU A CA 1
ATOM 1305 C C . GLU A 1 180 ? -25.022 -3.363 17.169 1.00 95.44 180 GLU A C 1
ATOM 1307 O O . GLU A 1 180 ? -25.679 -4.400 17.291 1.00 95.44 180 GLU A O 1
ATOM 1312 N N . CYS A 1 181 ? -25.120 -2.356 18.042 1.00 94.38 181 CYS A N 1
ATOM 1313 C CA . CYS A 1 181 ? -26.100 -2.383 19.121 1.00 94.38 181 CYS A CA 1
ATOM 1314 C C . CYS A 1 181 ? -27.490 -2.037 18.587 1.00 94.38 181 CYS A C 1
ATOM 1316 O O . CYS A 1 181 ? -27.651 -1.212 17.685 1.00 94.38 181 CYS A O 1
ATOM 1318 N N . LEU A 1 182 ? -28.518 -2.663 19.161 1.00 94.25 182 LEU A N 1
ATOM 1319 C CA . LEU A 1 182 ? -29.899 -2.321 18.836 1.00 94.25 182 LEU A CA 1
ATOM 1320 C C . LEU A 1 182 ? -30.220 -0.889 19.280 1.00 94.25 182 LEU A C 1
ATOM 1322 O O . LEU A 1 182 ? -29.604 -0.353 20.192 1.00 94.25 182 LEU A O 1
ATOM 1326 N N . VAL A 1 183 ? -31.264 -0.290 18.707 1.00 91.00 183 VAL A N 1
ATOM 1327 C CA . VAL A 1 183 ? -31.726 1.059 19.098 1.00 91.00 183 VAL A CA 1
ATOM 1328 C C . VAL A 1 183 ? -32.177 1.162 20.564 1.00 91.00 183 VAL A C 1
ATOM 1330 O O . VAL A 1 183 ? -32.280 2.259 21.100 1.00 91.00 183 VAL A O 1
ATOM 1333 N N . THR A 1 184 ? -32.462 0.028 21.210 1.00 93.06 184 THR A N 1
ATOM 1334 C CA . THR A 1 184 ? -32.788 -0.079 22.643 1.00 93.06 184 THR A CA 1
ATOM 1335 C C . THR A 1 184 ? -31.561 -0.353 23.516 1.00 93.06 184 THR A C 1
ATOM 1337 O O . THR A 1 184 ? -31.703 -0.568 24.718 1.00 93.06 184 THR A O 1
ATOM 1340 N N . GLN A 1 185 ? -30.372 -0.389 22.916 1.00 94.50 185 GLN A N 1
ATOM 1341 C CA . GLN A 1 185 ? -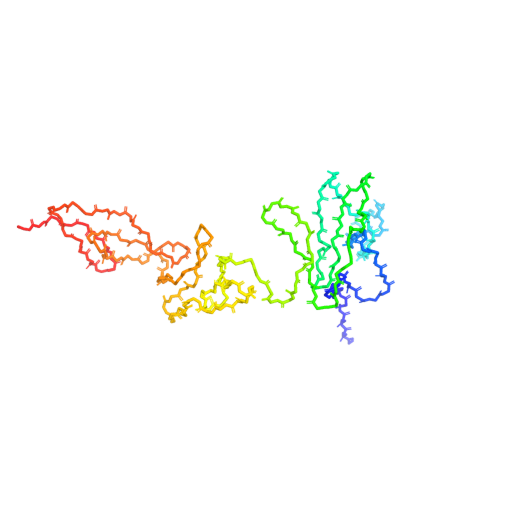29.110 -0.706 23.563 1.00 94.50 185 GLN A CA 1
ATOM 1342 C C . GLN A 1 185 ? -28.127 0.453 23.420 1.00 94.50 185 GLN A C 1
ATOM 1344 O O . GLN A 1 185 ? -28.076 1.142 22.405 1.00 94.50 185 GLN A O 1
ATOM 1349 N N . GLU A 1 186 ? -27.307 0.644 24.441 1.00 93.69 186 GLU A N 1
ATOM 1350 C CA . GLU A 1 186 ? -26.129 1.499 24.397 1.00 93.69 186 GLU A CA 1
ATOM 1351 C C . GLU A 1 186 ? -24.869 0.640 24.302 1.00 93.69 186 GLU A C 1
ATOM 1353 O O . GLU A 1 186 ? -24.766 -0.418 24.928 1.00 93.69 186 GLU A O 1
ATOM 1358 N N . CYS A 1 187 ? -23.887 1.101 23.529 1.00 95.69 187 CYS A N 1
ATOM 1359 C CA . CYS A 1 187 ? -22.556 0.518 23.590 1.00 95.69 187 CYS A CA 1
ATOM 1360 C C . CYS A 1 187 ? -21.844 1.056 24.830 1.00 95.69 187 CYS A C 1
ATOM 1362 O O . CYS A 1 187 ? -21.668 2.268 24.975 1.00 95.69 187 CYS A O 1
ATOM 1364 N N . VAL A 1 188 ? -21.409 0.153 25.704 1.00 94.81 188 VAL A N 1
ATOM 1365 C CA . VAL A 1 188 ? -20.650 0.475 26.911 1.00 94.81 188 VAL A CA 1
ATOM 1366 C C . VAL A 1 188 ? -19.273 -0.173 26.860 1.00 94.81 188 VAL A C 1
ATOM 1368 O O . VAL A 1 188 ? -19.134 -1.343 26.504 1.00 94.81 188 VAL A O 1
ATOM 1371 N N . LEU A 1 189 ? -18.252 0.595 27.241 1.00 94.00 189 LEU A N 1
ATOM 1372 C CA . LEU A 1 189 ? -16.887 0.112 27.427 1.00 94.00 189 LEU A CA 1
ATOM 1373 C C . LEU A 1 189 ? -16.646 -0.106 28.924 1.00 94.00 189 LEU A C 1
ATOM 1375 O O . LEU A 1 189 ? -16.714 0.843 29.707 1.00 94.00 189 LEU A O 1
ATOM 1379 N N . PHE A 1 190 ? -16.371 -1.343 29.328 1.00 92.38 190 PHE A N 1
ATOM 1380 C CA . PHE A 1 190 ? -16.088 -1.702 30.716 1.00 92.38 190 PHE A CA 1
ATOM 1381 C C . PHE A 1 190 ? -14.804 -2.530 30.786 1.00 92.38 190 PHE A C 1
ATOM 1383 O O . PHE A 1 190 ? -14.700 -3.569 30.144 1.00 92.38 190 PHE A O 1
ATOM 1390 N N . GLU A 1 191 ? -13.809 -2.038 31.531 1.00 90.88 191 GLU A N 1
ATOM 1391 C CA . GLU A 1 191 ? -12.489 -2.680 31.689 1.00 90.88 191 GLU A CA 1
ATOM 1392 C C . GLU A 1 191 ? -11.807 -3.063 30.358 1.00 90.88 191 GLU A C 1
ATOM 1394 O O . GLU A 1 191 ? -11.130 -4.081 30.253 1.00 90.88 191 GLU A O 1
ATOM 1399 N N . GLY A 1 192 ? -11.978 -2.230 29.324 1.00 88.75 192 GLY A N 1
ATOM 1400 C CA . GLY A 1 192 ? -11.398 -2.459 27.994 1.00 88.75 192 GLY A CA 1
ATOM 1401 C C . GLY A 1 192 ? -12.186 -3.431 27.109 1.00 88.75 192 GLY A C 1
ATOM 1402 O O . GLY A 1 192 ? -11.761 -3.687 25.986 1.00 88.75 192 GLY A O 1
ATOM 1403 N N . ALA A 1 193 ? -13.332 -3.935 27.575 1.00 92.44 193 ALA A N 1
ATOM 1404 C CA . ALA A 1 193 ? -14.261 -4.728 26.779 1.00 92.44 193 ALA A CA 1
ATOM 1405 C C . ALA A 1 193 ? -15.491 -3.896 26.392 1.00 92.44 193 ALA A C 1
ATOM 1407 O O . ALA 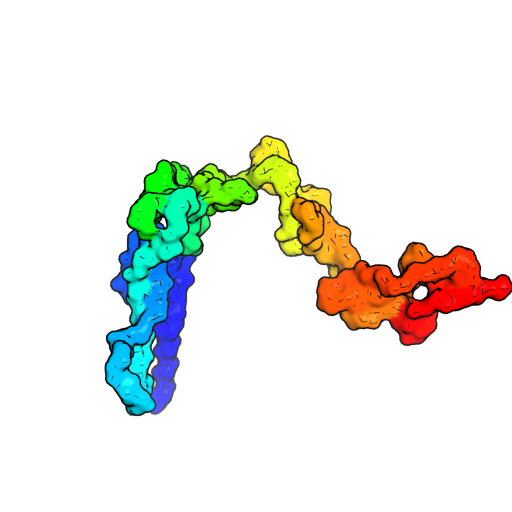A 1 193 ? -16.149 -3.302 27.252 1.00 92.44 193 ALA A O 1
ATOM 1408 N N . ALA A 1 194 ? -15.807 -3.843 25.099 1.00 95.12 194 ALA A N 1
ATOM 1409 C CA . ALA A 1 194 ? -16.982 -3.136 24.595 1.00 95.12 194 ALA A CA 1
ATOM 1410 C C . ALA A 1 194 ? -18.151 -4.113 24.409 1.00 95.12 194 ALA A C 1
ATOM 1412 O O . ALA A 1 194 ? -17.987 -5.208 23.870 1.00 95.12 194 ALA A O 1
ATOM 1413 N N . SER A 1 195 ? -19.342 -3.728 24.867 1.00 95.12 195 SER A N 1
ATOM 1414 C CA . SER A 1 195 ? -20.546 -4.562 24.789 1.00 95.12 195 SER A CA 1
ATOM 1415 C C . SER A 1 195 ? -21.815 -3.724 24.648 1.00 95.12 195 SER A C 1
ATOM 1417 O O . SER A 1 195 ? -21.860 -2.577 25.086 1.00 95.12 195 SER A O 1
ATOM 1419 N N . CYS A 1 196 ? -22.854 -4.300 24.044 1.00 96.31 196 CYS A N 1
ATOM 1420 C CA . CYS A 1 196 ? -24.176 -3.684 23.973 1.00 96.31 196 CYS A CA 1
ATOM 1421 C C . CYS A 1 196 ? -24.966 -4.010 25.240 1.00 96.31 196 CYS A C 1
ATOM 1423 O O . CYS A 1 196 ? -25.086 -5.179 25.614 1.00 96.31 196 CYS A O 1
ATOM 1425 N N . ARG A 1 197 ? -25.517 -2.986 25.887 1.00 94.88 197 ARG A N 1
ATOM 1426 C CA . ARG A 1 197 ? -26.325 -3.115 27.100 1.00 94.88 197 ARG A CA 1
ATOM 1427 C C . ARG A 1 197 ? -27.678 -2.458 26.899 1.00 94.88 197 ARG A C 1
ATOM 1429 O O . ARG A 1 197 ? -27.745 -1.361 26.358 1.00 94.88 197 ARG A O 1
ATOM 1436 N N . ASP A 1 198 ? -28.737 -3.115 27.354 1.00 94.19 198 ASP A N 1
ATOM 1437 C CA . ASP A 1 198 ? -30.084 -2.552 27.295 1.00 94.19 198 ASP A CA 1
ATOM 1438 C C . ASP A 1 198 ? -30.181 -1.268 28.131 1.00 94.19 198 ASP A C 1
ATOM 1440 O O . ASP A 1 198 ? -29.628 -1.177 29.233 1.00 94.19 198 ASP A O 1
ATOM 1444 N N . LEU A 1 199 ? -30.880 -0.274 27.585 1.00 84.94 199 LEU A N 1
ATOM 1445 C CA . LEU A 1 199 ? -31.165 0.979 28.274 1.00 84.94 199 LEU A CA 1
ATOM 1446 C C . LEU A 1 199 ? -32.169 0.742 29.424 1.00 84.94 199 LEU A C 1
ATOM 1448 O O . LEU A 1 199 ? -33.093 -0.059 29.257 1.00 84.94 199 LEU A O 1
ATOM 1452 N N . PRO A 1 200 ? -31.994 1.407 30.582 1.00 77.94 200 PRO A N 1
ATOM 1453 C CA . PRO A 1 200 ? -32.912 1.312 31.718 1.00 77.94 200 PRO A CA 1
ATOM 1454 C C . PRO A 1 200 ? -34.288 1.944 31.462 1.00 77.94 200 PRO A C 1
ATOM 1456 O O . PRO A 1 200 ? -34.388 2.880 30.634 1.00 77.94 200 PRO A O 1
#

Foldseek 3Di:
DDDDDPPPFDQDQQGDGDDDDDEDLQWHWDWDFPDPPDPDPDPPRDTDIDTDGDQDDAQAKDFRPRHQATAIFGQDPRTTDGPDHADPQWGWDQDPVRGTDTDGVQFADAQQWDDDFQFIWGQHPVSHIDGPDGEDPQWHFDQDPRGTDTAGFADAQFWDDDPQFIWGQHPVRHTDGPGHEDPQWGWDQDPRDTDTDGDD

pLDDT: mean 73.31, std 19.75, range [21.73, 96.31]

Radius of gyration: 26.41 Å; Cα contacts (8 Å, |Δi|>4): 417; chains: 1; bounding box: 77×54×62 Å

Sequence (200 aa):
AAKYTADAYTCAPNGLWTLKKTCTEAQVCLMKLASPEATKEDPLLKEVAVCEPFPCQEGVEYCPAGSATGNPHVCENGVLVKKSTCEPDTACVITPNGTAICMEWGKCTPGQESCSGTSALRCNENEATEVKETCTTEQACVLQAGIASCRDTCPPGEQQCSSGAVQTCGADRFWETTTECLVTQECVLFEGAASCRDLP